Protein AF-A0A969JW86-F1 (afdb_monomer_lite)

Radius of gyration: 17.03 Å; chains: 1; bounding box: 47×48×45 Å

Sequence (218 aa):
MAKLAFFRNLFCVVAIGTASDSLAVCTFGTSSEPTLQDVFDSILPVGELSATGSCLAADSDQQWTALGEAVATVIIELAGFADANTFGIYDVLDSSNRVTIFAGSANVGDSATIELMQSGSTYSVLAQGNYVSTFASRTFGFFLSTPEGYVFTSDPAHNSADGADHMYAYQGTGATFTSGPLAATSFAESMYLLAFEDLLIPQGRPGLSGLCRIGQIS

pLDDT: mean 75.5, std 21.74, range [22.06, 97.19]

Foldseek 3Di:
DDDDDDDWWKWKKKKFFDFDADFAAAWDDDDPFQTVLSVCVQFFPRPLDDRGGQWGDLVGQQKGADPFKMKMFGFDTGGPQLLAKWKFKAAPVDRVRTDTQDGSNDDFGDMWIWGWDDDPQWTFIDINNHGDDIHNDSMIWMWMAGPVGFIAISQLVPRVVASWHFKTKGAFPQTATCDTNRHRHGRDRRMIIIMGTHDDDDPPDPPTPDDPDPDDDD

Structure (mmCIF, N/CA/C/O backbone):
data_AF-A0A969JW86-F1
#
_entry.id   AF-A0A969JW86-F1
#
loop_
_atom_site.group_PDB
_atom_site.id
_atom_site.type_symbol
_atom_site.label_atom_id
_atom_site.label_alt_id
_atom_site.label_comp_id
_atom_site.label_asym_id
_atom_site.label_entity_id
_atom_site.label_seq_id
_atom_site.pdbx_PDB_ins_code
_atom_site.Cartn_x
_atom_site.Cartn_y
_atom_site.Cartn_z
_atom_site.occupancy
_atom_site.B_iso_or_equiv
_atom_site.auth_seq_id
_atom_site.auth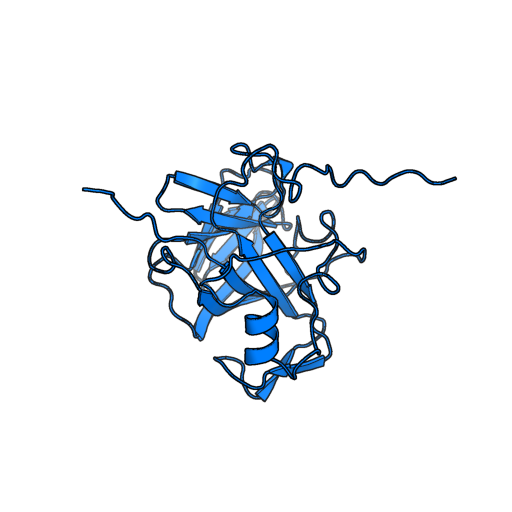_comp_id
_atom_site.auth_asym_id
_atom_site.auth_atom_id
_atom_site.pdbx_PDB_model_num
ATOM 1 N N . MET A 1 1 ? 24.765 30.887 -8.588 1.00 34.84 1 MET A N 1
ATOM 2 C CA . MET A 1 1 ? 24.305 29.978 -7.518 1.00 34.84 1 MET A CA 1
ATOM 3 C C . MET A 1 1 ? 22.926 29.472 -7.906 1.00 34.84 1 MET A C 1
ATOM 5 O O . MET A 1 1 ? 21.946 30.149 -7.638 1.00 34.84 1 MET A O 1
ATOM 9 N N . ALA A 1 2 ? 22.858 28.350 -8.620 1.00 26.78 2 ALA A N 1
ATOM 10 C CA . ALA A 1 2 ? 21.602 27.672 -8.919 1.00 26.78 2 ALA A CA 1
ATOM 11 C C . ALA A 1 2 ? 21.547 26.436 -8.015 1.00 26.78 2 ALA A C 1
ATOM 13 O O . ALA A 1 2 ? 22.416 25.573 -8.113 1.00 26.78 2 ALA A O 1
ATOM 14 N N . LYS A 1 3 ? 20.596 26.407 -7.076 1.00 28.27 3 LYS A N 1
ATOM 15 C CA . LYS A 1 3 ? 20.282 25.204 -6.298 1.00 28.27 3 LYS A CA 1
ATOM 16 C C . LYS A 1 3 ? 19.635 24.212 -7.264 1.00 28.27 3 LYS A C 1
ATOM 18 O O . LYS A 1 3 ? 18.529 24.454 -7.733 1.00 28.27 3 LYS A O 1
ATOM 23 N N . LEU A 1 4 ? 20.373 23.162 -7.604 1.00 24.23 4 LEU A N 1
ATOM 24 C CA . LEU A 1 4 ? 19.911 22.051 -8.424 1.00 24.23 4 LEU A CA 1
ATOM 25 C C . LEU A 1 4 ? 19.031 21.165 -7.528 1.00 24.23 4 LEU A C 1
ATOM 27 O O . LEU A 1 4 ? 19.527 20.597 -6.558 1.00 24.23 4 LEU A O 1
ATOM 31 N N . ALA A 1 5 ? 17.723 21.146 -7.782 1.00 27.11 5 ALA A N 1
ATOM 32 C CA . ALA A 1 5 ? 16.783 20.268 -7.092 1.00 27.11 5 ALA A CA 1
ATOM 33 C C . ALA A 1 5 ? 16.865 18.864 -7.716 1.00 27.11 5 ALA A C 1
ATOM 35 O O . ALA A 1 5 ? 16.639 18.724 -8.916 1.00 27.11 5 ALA A O 1
ATOM 36 N N . PHE A 1 6 ? 17.209 17.859 -6.911 1.00 25.45 6 PHE A N 1
ATOM 37 C CA . PHE A 1 6 ? 17.237 16.436 -7.268 1.00 25.45 6 PHE A CA 1
ATOM 38 C C . PHE A 1 6 ? 16.092 15.729 -6.534 1.00 25.45 6 PHE A C 1
ATOM 40 O O . PHE A 1 6 ? 16.156 15.679 -5.315 1.00 25.45 6 PHE A O 1
ATOM 47 N N . PHE A 1 7 ? 15.079 15.217 -7.242 1.00 30.86 7 PHE A N 1
ATOM 48 C CA . PHE A 1 7 ? 14.045 14.282 -6.744 1.00 30.86 7 PHE A CA 1
ATOM 49 C C . PHE A 1 7 ? 13.475 13.511 -7.965 1.00 30.86 7 PHE A C 1
ATOM 51 O O . PHE A 1 7 ? 13.502 14.074 -9.063 1.00 30.86 7 PHE A O 1
ATOM 58 N N . ARG A 1 8 ? 12.995 12.255 -7.871 1.00 44.53 8 ARG A N 1
ATOM 59 C CA . ARG A 1 8 ? 11.645 11.826 -7.409 1.00 44.53 8 ARG A CA 1
ATOM 60 C C . ARG A 1 8 ? 11.499 10.281 -7.501 1.00 44.53 8 ARG A C 1
ATOM 62 O O . ARG A 1 8 ? 12.119 9.707 -8.389 1.00 44.53 8 ARG A O 1
ATOM 69 N N . ASN A 1 9 ? 10.691 9.644 -6.643 1.00 48.03 9 ASN A N 1
ATOM 70 C CA . ASN A 1 9 ? 10.982 8.344 -6.012 1.00 48.03 9 ASN A CA 1
ATOM 71 C C . ASN A 1 9 ? 9.770 7.394 -5.827 1.00 48.03 9 ASN A C 1
ATOM 73 O O . ASN A 1 9 ? 8.628 7.825 -5.934 1.00 48.03 9 ASN A O 1
ATOM 77 N N . LEU A 1 10 ? 10.023 6.112 -5.520 1.00 39.25 10 LEU A N 1
ATOM 78 C CA . LEU A 1 10 ? 9.058 5.002 -5.488 1.00 39.25 10 LEU A CA 1
ATOM 79 C C . LEU A 1 10 ? 9.245 4.071 -4.266 1.00 39.25 10 LEU A C 1
ATOM 81 O O . LEU A 1 10 ? 10.338 3.547 -4.035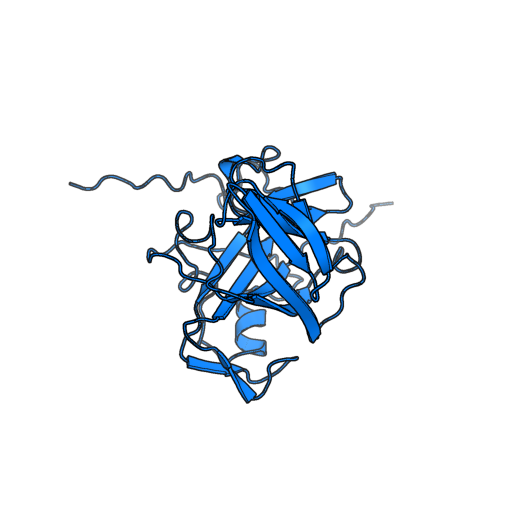 1.00 39.25 10 LEU A O 1
ATOM 85 N N . PHE A 1 11 ? 8.168 3.806 -3.517 1.00 43.12 11 PHE A N 1
ATOM 86 C CA . PHE A 1 11 ? 8.153 2.876 -2.370 1.00 43.12 11 PHE A CA 1
ATOM 87 C C . PHE A 1 11 ? 7.398 1.586 -2.719 1.00 43.12 11 PHE A C 1
ATOM 89 O O . PHE A 1 11 ? 6.261 1.692 -3.176 1.00 43.12 11 PHE A O 1
ATOM 96 N N . CYS A 1 12 ? 7.999 0.399 -2.514 1.00 48.41 12 CYS A N 1
ATOM 97 C CA . CYS A 1 12 ? 7.389 -0.892 -2.871 1.00 48.41 12 CYS A CA 1
ATOM 98 C C . CYS A 1 12 ? 7.226 -1.860 -1.678 1.00 48.41 12 CYS A C 1
ATOM 100 O O . CYS A 1 12 ? 8.220 -2.345 -1.126 1.00 48.41 12 CYS A O 1
ATOM 102 N N . VAL A 1 13 ? 5.982 -2.218 -1.331 1.00 55.47 13 VAL A N 1
ATOM 103 C CA . VAL A 1 13 ? 5.639 -3.144 -0.221 1.00 55.47 13 VAL A CA 1
ATOM 104 C C . VAL A 1 13 ? 4.889 -4.366 -0.733 1.00 55.47 13 VAL A C 1
ATOM 106 O O . VAL A 1 13 ? 4.007 -4.202 -1.564 1.00 55.47 13 VAL A O 1
ATOM 109 N N . VAL A 1 14 ? 5.167 -5.574 -0.220 1.00 52.47 14 VAL A N 1
ATOM 110 C CA . VAL A 1 14 ? 4.249 -6.716 -0.423 1.00 52.47 14 VAL A CA 1
ATOM 111 C C . VAL A 1 14 ? 3.183 -6.784 0.660 1.00 52.47 14 VAL A C 1
ATOM 113 O O . VAL A 1 14 ? 3.546 -6.806 1.827 1.00 52.47 14 VAL A O 1
ATOM 116 N N . ALA A 1 15 ? 1.901 -6.854 0.290 1.00 56.47 15 ALA A N 1
ATOM 117 C CA . ALA A 1 15 ? 0.767 -7.067 1.197 1.00 56.47 15 ALA A CA 1
ATOM 118 C C . ALA A 1 15 ? -0.088 -8.278 0.777 1.00 56.47 15 ALA A C 1
ATOM 120 O O . ALA A 1 15 ? 0.002 -8.735 -0.360 1.00 56.47 15 ALA A O 1
ATOM 121 N N . ILE A 1 16 ? -0.924 -8.798 1.686 1.00 49.50 16 ILE A N 1
ATOM 122 C CA . ILE A 1 16 ? -1.867 -9.900 1.419 1.00 49.50 16 ILE A CA 1
ATOM 123 C C . ILE A 1 16 ? -3.308 -9.382 1.497 1.00 49.50 16 ILE A C 1
ATOM 125 O O . ILE A 1 16 ? -3.690 -8.786 2.504 1.00 49.50 16 ILE A O 1
ATOM 129 N N . GLY A 1 17 ? -4.119 -9.634 0.467 1.00 52.72 17 GLY A N 1
ATOM 130 C CA . GLY A 1 17 ? -5.520 -9.201 0.407 1.00 52.72 17 GLY A CA 1
ATOM 131 C C . GLY A 1 17 ? -6.286 -9.773 -0.787 1.00 52.72 17 GLY A C 1
ATOM 132 O O . GLY A 1 17 ? -5.853 -10.743 -1.396 1.00 52.72 17 GLY A O 1
ATOM 133 N N . THR A 1 18 ? -7.447 -9.203 -1.098 1.00 48.06 18 THR A N 1
ATOM 134 C CA . THR A 1 18 ? -8.225 -9.527 -2.305 1.00 48.06 18 THR A CA 1
ATOM 135 C C . THR A 1 18 ? -8.730 -8.229 -2.922 1.00 48.06 18 THR A C 1
ATOM 137 O O . THR A 1 18 ? -9.411 -7.471 -2.230 1.00 48.06 18 THR A O 1
ATOM 140 N N . ALA A 1 19 ? -8.427 -8.011 -4.198 1.00 51.53 19 ALA A N 1
ATOM 141 C CA . ALA A 1 19 ? -8.904 -6.901 -5.025 1.00 51.53 19 ALA A CA 1
ATOM 142 C C . ALA A 1 19 ? -9.834 -7.424 -6.141 1.00 51.53 19 ALA A C 1
ATOM 144 O O . ALA A 1 19 ? -9.915 -8.634 -6.355 1.00 51.53 19 ALA A O 1
ATOM 145 N N . SER A 1 20 ? -10.556 -6.536 -6.829 1.00 39.66 20 SER A N 1
ATOM 146 C CA . SER A 1 20 ? -11.348 -6.857 -8.036 1.00 39.66 20 SER A CA 1
ATOM 147 C C . SER A 1 20 ? -10.610 -6.381 -9.304 1.00 39.66 20 SER A C 1
ATOM 149 O O . SER A 1 20 ? -9.755 -5.509 -9.223 1.00 39.66 20 SER A O 1
ATOM 151 N N . ASP A 1 21 ? -10.876 -6.954 -10.481 1.00 31.97 21 ASP A N 1
ATOM 152 C CA . ASP A 1 21 ? -10.025 -6.712 -11.662 1.00 31.97 21 ASP A CA 1
ATOM 153 C C . ASP A 1 21 ? -10.558 -5.626 -12.616 1.00 31.97 21 ASP A C 1
ATOM 155 O O . ASP A 1 21 ? -11.680 -5.705 -13.119 1.00 31.97 21 ASP A O 1
ATOM 159 N N . SER A 1 22 ? -9.700 -4.661 -12.953 1.00 36.84 22 SER A N 1
ATOM 160 C CA . SER A 1 22 ? -9.723 -3.824 -14.169 1.00 36.84 22 SER A CA 1
ATOM 161 C C . SER A 1 22 ? -8.332 -3.162 -14.327 1.00 36.84 22 SER A C 1
ATOM 163 O O . SER A 1 22 ? -7.571 -3.128 -13.371 1.00 36.84 22 SER A O 1
ATOM 165 N N . LEU A 1 23 ? -7.932 -2.697 -15.517 1.00 34.69 23 LEU A N 1
ATOM 166 C CA . LEU A 1 23 ? -6.551 -2.241 -15.785 1.00 34.69 23 LEU A CA 1
ATOM 167 C C . LEU A 1 23 ? -6.444 -0.706 -15.846 1.00 34.69 23 LEU A C 1
ATOM 169 O O . LEU A 1 23 ? -7.209 -0.067 -16.573 1.00 34.69 23 LEU A O 1
ATOM 173 N N . ALA A 1 24 ? -5.473 -0.118 -15.139 1.00 37.88 24 ALA A N 1
ATOM 174 C CA . ALA A 1 24 ? -5.076 1.294 -15.252 1.00 37.88 24 ALA A CA 1
ATOM 175 C C . ALA A 1 24 ? -3.782 1.450 -16.081 1.00 37.88 24 ALA A C 1
ATOM 177 O O . ALA A 1 24 ? -3.079 0.477 -16.311 1.00 37.88 24 ALA A O 1
ATOM 178 N N . VAL A 1 25 ? -3.466 2.664 -16.561 1.00 39.44 25 VAL A N 1
ATOM 179 C CA . VAL A 1 25 ? -2.188 2.970 -17.243 1.00 39.44 25 VAL A CA 1
ATOM 180 C C . VAL A 1 25 ? -1.302 3.767 -16.292 1.00 39.44 25 VAL A C 1
ATOM 182 O O . VAL A 1 25 ? -1.580 4.931 -16.011 1.00 39.44 25 VAL A O 1
ATOM 185 N N . CYS A 1 26 ? -0.225 3.140 -15.829 1.00 50.41 26 CYS A N 1
ATOM 186 C CA . CYS A 1 26 ? 0.573 3.612 -14.699 1.00 50.41 26 CYS A CA 1
ATOM 187 C C . CYS A 1 26 ? 1.968 4.083 -15.159 1.00 50.41 26 CYS A C 1
ATOM 189 O O . CYS A 1 26 ? 2.798 3.271 -15.557 1.00 50.41 26 CYS A O 1
ATOM 191 N N . THR A 1 27 ? 2.260 5.390 -15.147 1.00 47.97 27 THR A N 1
ATOM 192 C CA . THR A 1 27 ? 3.594 5.911 -15.525 1.00 47.97 27 THR A CA 1
ATOM 193 C C . THR A 1 27 ? 4.362 6.418 -14.310 1.00 47.97 27 THR A C 1
ATOM 195 O O . THR A 1 27 ? 3.919 7.373 -13.679 1.00 47.97 27 THR A O 1
ATOM 198 N N . PHE A 1 28 ? 5.543 5.848 -14.055 1.00 50.97 28 PHE A N 1
ATOM 199 C CA . PHE A 1 28 ? 6.463 6.262 -12.991 1.00 50.97 28 PHE A CA 1
ATOM 200 C C . PHE A 1 28 ? 7.805 6.739 -13.560 1.00 50.97 28 PHE A C 1
ATOM 202 O O . PHE A 1 28 ? 8.304 6.177 -14.537 1.00 50.97 28 PHE A O 1
ATOM 209 N N . GLY A 1 29 ? 8.418 7.724 -12.899 1.00 45.09 29 GLY A N 1
ATOM 210 C CA . GLY A 1 29 ? 9.826 8.084 -13.090 1.00 45.09 29 GLY A CA 1
ATOM 211 C C . GLY A 1 29 ? 10.126 9.232 -14.067 1.00 45.09 29 GLY A C 1
ATOM 212 O O . GLY A 1 29 ? 9.318 9.655 -14.896 1.00 45.09 29 GLY A O 1
ATOM 213 N N . THR A 1 30 ? 11.350 9.755 -13.948 1.00 47.38 30 THR A N 1
ATOM 214 C CA . THR A 1 30 ? 12.004 10.669 -14.903 1.00 47.38 30 THR A CA 1
ATOM 215 C C . THR A 1 30 ? 13.409 10.136 -15.226 1.00 47.38 30 THR A C 1
ATOM 217 O O . THR A 1 30 ? 13.862 9.189 -14.595 1.00 47.38 30 THR A O 1
ATOM 220 N N . SER A 1 31 ? 14.114 10.709 -16.207 1.00 52.81 31 SER A N 1
ATOM 221 C CA . SER A 1 31 ? 15.310 10.145 -16.874 1.00 52.81 31 SER A CA 1
ATOM 222 C C . SER A 1 31 ? 16.576 9.897 -16.025 1.00 52.81 31 SER A C 1
ATOM 224 O O . SER A 1 31 ? 17.647 9.703 -16.600 1.00 52.81 31 SER A O 1
ATOM 226 N N . SER A 1 32 ? 16.517 9.977 -14.696 1.00 56.41 32 SER A N 1
ATOM 227 C CA . SER A 1 32 ? 17.683 9.823 -13.810 1.00 56.41 32 SER A CA 1
ATOM 228 C C . SER A 1 32 ? 17.503 8.794 -12.692 1.00 56.41 32 SER A C 1
ATOM 230 O O . SER A 1 32 ? 18.480 8.522 -12.006 1.00 56.41 32 SER A O 1
ATOM 232 N N . GLU A 1 33 ? 16.320 8.190 -12.563 1.00 61.03 33 GLU A N 1
ATOM 233 C CA . GLU A 1 33 ? 16.026 7.113 -11.608 1.00 61.03 33 GLU A CA 1
ATOM 234 C C . GLU A 1 33 ? 15.597 5.845 -12.363 1.00 61.03 33 GLU A C 1
ATOM 236 O O . GLU A 1 33 ? 15.070 5.964 -13.478 1.00 61.03 33 GLU A O 1
ATOM 241 N N . PRO A 1 34 ? 15.792 4.642 -11.787 1.00 68.12 34 PRO A N 1
ATOM 242 C CA . PRO A 1 34 ? 15.168 3.433 -12.308 1.00 68.12 34 PRO A CA 1
ATOM 243 C C . PRO A 1 34 ? 13.653 3.630 -12.395 1.00 68.12 34 PRO A C 1
ATOM 245 O O . PRO A 1 34 ? 13.013 4.115 -11.461 1.00 68.12 34 PRO A O 1
ATOM 248 N N . THR A 1 35 ? 13.066 3.262 -13.525 1.00 77.94 35 THR A N 1
ATOM 249 C CA . THR A 1 35 ? 11.609 3.243 -13.666 1.00 77.94 35 THR A CA 1
ATOM 250 C C . THR A 1 35 ? 11.011 2.129 -12.802 1.00 77.94 35 THR A C 1
ATOM 252 O O . THR A 1 35 ? 11.699 1.172 -12.444 1.00 77.94 35 THR A O 1
ATOM 255 N N . LEU A 1 36 ? 9.702 2.185 -12.516 1.00 79.75 36 LEU A N 1
ATOM 256 C CA . LEU A 1 36 ? 9.017 1.048 -11.878 1.00 79.75 36 LEU A CA 1
ATOM 257 C C . LEU A 1 36 ? 9.180 -0.248 -12.696 1.00 79.75 36 LEU A C 1
ATOM 259 O O . LEU A 1 36 ? 9.239 -1.337 -12.134 1.00 79.75 36 LEU A O 1
ATOM 263 N N . GLN A 1 37 ? 9.290 -0.138 -14.023 1.00 86.00 37 GLN A N 1
ATOM 264 C CA . GLN A 1 37 ? 9.550 -1.302 -14.863 1.00 86.00 37 GLN A CA 1
ATOM 265 C C . GLN A 1 37 ? 10.952 -1.870 -14.617 1.00 86.00 37 GLN A C 1
ATOM 267 O O . GLN A 1 37 ? 11.083 -3.075 -14.432 1.00 86.00 37 GLN A O 1
ATOM 272 N N . ASP A 1 38 ? 11.977 -1.014 -14.538 1.00 82.12 38 ASP A N 1
ATOM 273 C CA . ASP A 1 38 ? 13.346 -1.445 -14.215 1.00 82.12 38 ASP A CA 1
ATOM 274 C C . ASP A 1 38 ? 13.401 -2.120 -12.838 1.00 82.12 38 ASP A C 1
ATOM 276 O O . ASP A 1 38 ? 14.125 -3.094 -12.639 1.00 82.12 38 ASP A O 1
ATOM 280 N N . VAL A 1 39 ? 12.597 -1.630 -11.891 1.00 83.44 39 VAL A N 1
ATOM 281 C CA . VAL A 1 39 ? 12.411 -2.254 -10.580 1.00 83.44 39 VAL A CA 1
ATOM 282 C C . VAL A 1 39 ? 11.850 -3.660 -10.713 1.00 83.44 39 VAL A C 1
ATOM 284 O O . VAL A 1 39 ? 12.468 -4.596 -10.208 1.00 83.44 39 VAL A O 1
ATOM 287 N N . PHE A 1 40 ? 10.718 -3.829 -11.394 1.00 88.25 40 PHE A N 1
ATOM 288 C CA . PHE A 1 40 ? 10.105 -5.142 -11.586 1.00 88.25 40 PHE A CA 1
ATOM 289 C C . PHE A 1 40 ? 11.048 -6.118 -12.277 1.00 88.25 40 PHE A C 1
ATOM 291 O O . PHE A 1 40 ? 11.246 -7.225 -11.779 1.00 88.25 40 PHE A O 1
ATOM 298 N N . ASP A 1 41 ? 11.712 -5.675 -13.339 1.00 90.12 41 ASP A N 1
ATOM 299 C CA . ASP A 1 41 ? 12.678 -6.481 -14.082 1.00 90.12 41 ASP A CA 1
ATOM 300 C C . ASP A 1 41 ? 13.933 -6.823 -13.252 1.00 90.12 41 ASP A C 1
ATOM 302 O O . ASP A 1 41 ? 14.661 -7.758 -13.588 1.00 90.12 41 ASP A O 1
ATOM 306 N N . SER A 1 42 ? 14.191 -6.100 -12.154 1.00 88.38 42 SER A N 1
ATOM 307 C CA . SER A 1 42 ? 15.285 -6.402 -11.223 1.00 88.38 42 SER A CA 1
ATOM 308 C C . SER A 1 42 ? 14.930 -7.451 -10.164 1.00 88.38 42 SER A C 1
ATOM 310 O O . SER A 1 42 ? 15.830 -8.157 -9.703 1.00 88.38 42 SER A O 1
ATOM 312 N N . ILE A 1 43 ? 13.653 -7.573 -9.772 1.00 88.12 43 ILE A N 1
ATOM 313 C CA . ILE A 1 43 ? 13.196 -8.473 -8.691 1.00 88.12 43 ILE A CA 1
ATOM 314 C C . ILE A 1 43 ? 12.418 -9.693 -9.185 1.00 88.12 43 ILE A C 1
ATOM 316 O O . ILE A 1 43 ? 12.291 -10.669 -8.446 1.00 88.12 43 ILE A O 1
ATOM 320 N N . LEU A 1 44 ? 11.918 -9.666 -10.417 1.00 93.81 44 LEU A N 1
ATOM 321 C CA . LEU A 1 44 ? 11.194 -10.750 -11.081 1.00 93.81 44 LEU A CA 1
ATOM 322 C C . LEU A 1 44 ? 11.891 -11.108 -12.406 1.00 93.81 44 LEU A C 1
ATOM 324 O O . LEU A 1 44 ? 12.814 -10.410 -12.833 1.00 93.81 44 LEU A O 1
ATOM 328 N N . PRO A 1 45 ? 11.518 -12.217 -13.070 1.00 96.19 45 PRO A N 1
ATOM 329 C CA . PRO A 1 45 ? 11.934 -12.449 -14.447 1.00 96.19 45 PRO A CA 1
ATOM 330 C C . PRO A 1 45 ? 11.537 -11.262 -15.339 1.00 96.19 45 PRO A C 1
ATOM 332 O O . PRO A 1 45 ? 10.441 -10.725 -15.215 1.00 96.19 45 PRO A O 1
ATOM 335 N N . VAL A 1 46 ? 12.427 -10.852 -16.245 1.00 94.56 46 VAL A N 1
ATOM 336 C CA . VAL A 1 46 ? 12.183 -9.698 -17.128 1.00 94.56 46 VAL A CA 1
ATOM 337 C C . VAL A 1 46 ? 10.887 -9.885 -17.917 1.00 94.56 46 VAL A C 1
ATOM 339 O O . VAL A 1 46 ? 10.702 -10.915 -18.571 1.00 94.56 46 VAL A O 1
ATOM 342 N N . GLY A 1 47 ? 10.022 -8.870 -17.891 1.00 91.31 47 GLY A N 1
ATOM 343 C CA . GLY A 1 47 ? 8.730 -8.884 -18.582 1.00 91.31 47 GLY A CA 1
ATOM 344 C C . GLY A 1 47 ? 7.631 -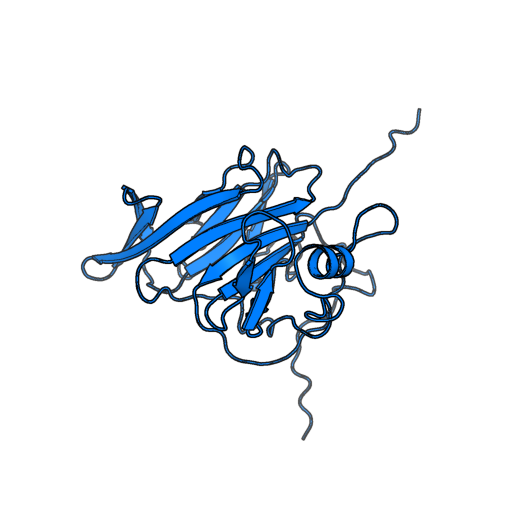9.687 -17.883 1.00 91.31 47 GLY A C 1
ATOM 345 O O . GLY A 1 47 ? 6.542 -9.804 -18.441 1.00 91.31 47 GLY A O 1
ATOM 346 N N . GLU A 1 48 ? 7.888 -10.214 -16.684 1.00 94.69 48 GLU A N 1
ATOM 347 C CA . GLU A 1 48 ? 6.878 -10.898 -15.869 1.00 94.69 48 GLU A CA 1
ATOM 348 C C . GLU A 1 48 ? 5.744 -9.957 -15.452 1.00 94.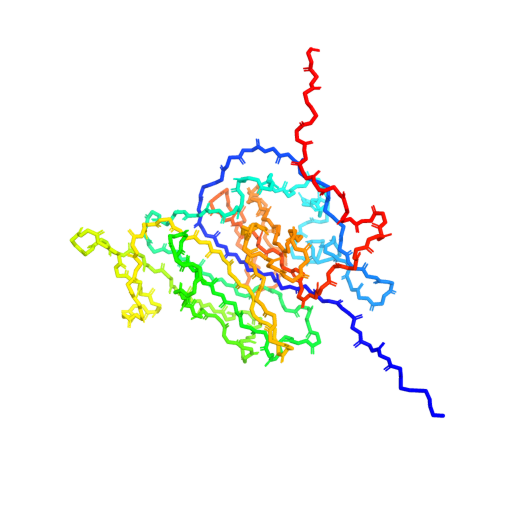69 48 GLU A C 1
ATOM 350 O O . GLU A 1 48 ? 4.574 -10.329 -15.479 1.00 94.69 48 GLU A O 1
ATOM 355 N N . LEU A 1 49 ? 6.092 -8.723 -15.081 1.00 90.75 49 LEU A N 1
ATOM 356 C CA . LEU A 1 49 ? 5.147 -7.726 -14.601 1.00 90.75 49 LEU A CA 1
ATOM 357 C C . LEU A 1 49 ? 5.315 -6.433 -15.394 1.00 90.75 49 LEU A C 1
ATOM 359 O O . LEU A 1 49 ? 6.431 -5.939 -15.562 1.00 90.75 49 LEU A O 1
ATOM 363 N N . SER A 1 50 ? 4.207 -5.878 -15.880 1.00 89.94 50 SER A N 1
ATOM 364 C CA . SER A 1 50 ? 4.200 -4.593 -16.572 1.00 89.94 50 SER A CA 1
ATOM 365 C C . SER A 1 50 ? 3.793 -3.487 -15.609 1.00 89.94 50 SER A C 1
ATOM 367 O O . SER A 1 50 ? 2.671 -3.497 -15.105 1.00 89.94 50 SER A O 1
ATOM 369 N N . ALA A 1 51 ? 4.655 -2.487 -15.420 1.00 82.81 51 ALA A N 1
ATOM 370 C CA . ALA A 1 51 ? 4.324 -1.302 -14.628 1.00 82.81 51 ALA A CA 1
ATOM 371 C C . ALA A 1 51 ? 3.025 -0.646 -15.112 1.00 82.81 51 ALA A C 1
ATOM 373 O O . ALA A 1 51 ? 2.156 -0.349 -14.314 1.00 82.81 51 ALA A O 1
ATOM 374 N N . THR A 1 52 ? 2.837 -0.490 -16.422 1.00 81.81 52 THR A N 1
ATOM 375 C CA . THR A 1 52 ? 1.631 0.135 -16.985 1.00 81.81 52 THR A CA 1
ATOM 376 C C . THR A 1 52 ? 0.484 -0.831 -17.250 1.00 81.81 52 THR A C 1
ATOM 378 O O . THR A 1 52 ? -0.625 -0.365 -17.472 1.00 81.81 52 THR A O 1
ATOM 381 N N . GLY A 1 53 ? 0.749 -2.133 -17.356 1.00 82.50 53 GLY A N 1
ATOM 382 C CA . GLY A 1 53 ? -0.214 -3.114 -17.865 1.00 82.50 53 GLY A CA 1
ATOM 383 C C . GLY A 1 53 ? -0.701 -4.129 -16.838 1.00 82.50 53 GLY A C 1
ATOM 384 O O . GLY A 1 53 ? -1.633 -4.867 -17.139 1.00 82.50 53 GLY A O 1
ATOM 385 N N . SER A 1 54 ? -0.073 -4.189 -15.664 1.00 88.19 54 SER A N 1
ATOM 386 C CA . SER A 1 54 ? -0.372 -5.172 -14.615 1.00 88.19 54 SER A CA 1
ATOM 387 C C . SER A 1 54 ? -0.848 -4.537 -13.306 1.00 88.19 54 SER A C 1
ATOM 389 O O . SER A 1 54 ? -1.038 -5.259 -12.329 1.00 88.19 54 SER A O 1
ATOM 391 N N . CYS A 1 55 ? -1.015 -3.211 -13.263 1.00 84.19 55 CYS A N 1
ATOM 392 C CA . CYS A 1 55 ? -1.604 -2.533 -12.113 1.00 84.19 55 CYS A CA 1
ATOM 393 C C . CYS A 1 55 ? -3.107 -2.838 -12.019 1.00 84.19 55 CYS A C 1
ATOM 395 O O . CYS A 1 55 ? -3.807 -2.917 -13.035 1.00 84.19 55 CYS A O 1
ATOM 397 N N . LEU A 1 56 ? -3.583 -3.006 -10.786 1.00 85.06 56 LEU A N 1
ATOM 398 C CA . LEU A 1 56 ? -4.996 -3.150 -10.466 1.00 85.06 56 LEU A CA 1
ATOM 399 C C . LEU A 1 56 ? -5.771 -1.878 -10.821 1.00 85.06 56 LEU A C 1
ATOM 401 O O . LEU A 1 56 ? -5.211 -0.805 -11.056 1.00 85.06 56 LEU A O 1
ATOM 405 N N . ALA A 1 57 ? -7.091 -2.014 -10.871 1.00 78.56 57 ALA A N 1
ATOM 406 C CA . ALA A 1 57 ? -7.966 -0.892 -11.133 1.00 78.56 57 ALA A CA 1
ATOM 407 C C . ALA A 1 57 ? -7.946 0.053 -9.945 1.00 78.56 57 ALA A C 1
ATOM 409 O O . ALA A 1 57 ? -7.982 -0.403 -8.804 1.00 78.56 57 ALA A O 1
ATOM 410 N N . ALA A 1 58 ? -8.038 1.347 -10.235 1.00 70.62 58 ALA A N 1
ATOM 411 C CA . ALA A 1 58 ? -8.041 2.384 -9.215 1.00 70.62 58 ALA A CA 1
ATOM 412 C C . ALA A 1 58 ? -9.191 2.270 -8.200 1.00 70.62 58 ALA A C 1
ATOM 414 O O . ALA A 1 58 ? -9.156 2.963 -7.201 1.00 70.62 58 ALA A O 1
ATOM 415 N N . ASP A 1 59 ? -10.260 1.503 -8.452 1.00 76.94 59 ASP A N 1
ATOM 416 C CA . ASP A 1 59 ? -11.345 1.243 -7.487 1.00 76.94 59 ASP A CA 1
ATOM 417 C C . ASP A 1 59 ? -11.134 -0.038 -6.666 1.00 76.94 59 ASP A C 1
ATOM 419 O O . ASP A 1 59 ? -11.866 -0.311 -5.714 1.00 76.94 59 ASP A O 1
ATOM 423 N N . SER A 1 60 ? -10.124 -0.818 -7.027 1.00 82.81 60 SER A N 1
ATOM 424 C CA . SER A 1 60 ? -9.884 -2.162 -6.524 1.00 82.81 60 SER A CA 1
ATOM 425 C C . SER A 1 60 ? -8.666 -2.255 -5.615 1.00 82.81 60 SER A C 1
ATOM 427 O O . SER A 1 60 ? -8.523 -3.239 -4.894 1.00 82.81 60 SER A O 1
ATOM 429 N N . ASP A 1 61 ? -7.828 -1.223 -5.594 1.00 84.50 61 ASP A N 1
ATOM 430 C CA . ASP A 1 61 ? -6.681 -1.082 -4.702 1.00 84.50 61 ASP A CA 1
ATOM 431 C C . ASP A 1 61 ? -6.860 0.014 -3.636 1.00 84.50 61 ASP A C 1
ATOM 433 O O . ASP A 1 61 ? -5.985 0.209 -2.794 1.00 84.50 61 ASP A O 1
ATOM 437 N N . GLN A 1 62 ? -8.024 0.663 -3.561 1.00 90.75 62 GLN A N 1
ATOM 438 C CA . GLN A 1 62 ? -8.292 1.687 -2.540 1.00 90.75 62 GLN A CA 1
ATOM 439 C C . GLN A 1 62 ? -8.436 1.107 -1.133 1.00 90.75 62 GLN A C 1
ATOM 441 O O . GLN A 1 62 ? -8.078 1.754 -0.146 1.00 90.75 62 GLN A O 1
ATOM 446 N N . GLN A 1 63 ? -9.010 -0.094 -1.036 1.00 91.50 63 GLN A N 1
ATOM 447 C CA . GLN A 1 63 ? -9.491 -0.679 0.209 1.00 91.50 63 GLN A CA 1
ATOM 448 C C . GLN A 1 63 ? -9.173 -2.169 0.277 1.00 91.50 63 GLN A C 1
ATOM 450 O O . GLN A 1 63 ? -9.369 -2.914 -0.678 1.00 91.50 63 GLN A O 1
ATOM 455 N N . TRP A 1 64 ? -8.734 -2.610 1.449 1.00 90.31 64 TRP A N 1
ATOM 456 C CA . TRP A 1 64 ? -8.176 -3.935 1.670 1.00 90.31 64 TRP A CA 1
ATOM 457 C C . TRP A 1 64 ? -8.797 -4.576 2.899 1.00 90.31 64 TRP A C 1
ATOM 459 O O . TRP A 1 64 ? -9.159 -3.907 3.865 1.00 90.31 64 TRP A O 1
ATOM 469 N N . THR A 1 65 ? -8.921 -5.900 2.870 1.00 86.94 65 THR A N 1
ATOM 470 C CA . THR A 1 65 ? -9.388 -6.686 4.014 1.00 86.94 65 THR A CA 1
ATOM 471 C C . THR A 1 65 ? -8.391 -7.797 4.294 1.00 86.94 65 THR A C 1
ATOM 473 O O . THR A 1 65 ? -8.128 -8.630 3.431 1.00 86.94 65 THR A O 1
ATOM 476 N N . ALA A 1 66 ? -7.883 -7.852 5.525 1.00 74.12 66 ALA A N 1
ATOM 477 C CA . ALA A 1 66 ? -7.052 -8.960 5.972 1.00 74.12 66 ALA A CA 1
ATOM 478 C C . ALA A 1 66 ? -7.936 -10.102 6.504 1.00 74.12 66 ALA A C 1
ATOM 480 O O . ALA A 1 66 ? -8.777 -9.926 7.399 1.00 74.12 66 ALA A O 1
ATOM 481 N N . LEU A 1 67 ? -7.744 -11.306 5.964 1.00 69.25 67 LEU A N 1
ATOM 482 C CA . LEU A 1 67 ? -8.377 -12.539 6.443 1.00 69.25 67 LEU A CA 1
ATOM 483 C C . LEU A 1 67 ? -7.538 -13.211 7.547 1.00 69.25 67 LEU A C 1
ATOM 485 O O . LEU A 1 67 ? -7.371 -14.425 7.549 1.00 69.25 67 LEU A O 1
ATOM 489 N N . GLY A 1 68 ? -7.021 -12.413 8.485 1.00 72.06 68 GLY A N 1
ATOM 490 C CA . GLY A 1 68 ? -6.119 -12.851 9.551 1.00 72.06 68 GLY A CA 1
ATOM 491 C C . GLY A 1 68 ? -4.904 -11.935 9.650 1.00 72.06 68 GLY A C 1
ATOM 492 O O . GLY A 1 68 ? -5.020 -10.729 9.433 1.00 72.06 68 GLY A O 1
ATOM 493 N N . GLU A 1 69 ? -3.753 -12.522 9.958 1.00 75.50 69 GLU A N 1
ATOM 494 C CA . GLU A 1 69 ? -2.464 -11.837 9.933 1.00 75.50 69 GLU A CA 1
ATOM 495 C C . GLU A 1 69 ? -2.031 -11.574 8.482 1.00 75.50 69 GLU A C 1
ATOM 497 O O . GLU A 1 69 ? -1.985 -12.486 7.654 1.00 75.50 69 GLU A O 1
ATOM 502 N N . ALA A 1 70 ? -1.721 -10.318 8.173 1.00 76.62 70 ALA A N 1
ATOM 503 C CA . ALA A 1 70 ? -1.076 -9.903 6.939 1.00 76.62 70 ALA A CA 1
ATOM 504 C C . ALA A 1 70 ? 0.395 -9.591 7.225 1.00 76.62 70 ALA A C 1
ATOM 506 O O . ALA A 1 70 ? 0.725 -8.939 8.216 1.00 76.62 70 ALA A O 1
ATOM 507 N N . VAL A 1 71 ? 1.283 -10.031 6.339 1.00 76.62 71 VAL A N 1
ATOM 508 C CA . VAL A 1 71 ? 2.707 -9.699 6.412 1.00 76.62 71 VAL A CA 1
ATOM 509 C C . VAL A 1 71 ? 2.992 -8.614 5.389 1.00 76.62 71 VAL A C 1
ATOM 511 O O . VAL A 1 71 ? 2.666 -8.776 4.215 1.00 76.62 71 VAL A O 1
ATOM 514 N N . ALA A 1 72 ? 3.596 -7.525 5.854 1.00 75.44 72 ALA A N 1
ATOM 515 C CA . ALA A 1 72 ? 4.160 -6.483 5.020 1.00 75.44 72 ALA A CA 1
ATOM 516 C C . ALA A 1 72 ? 5.684 -6.634 4.982 1.00 75.44 72 ALA A C 1
ATOM 518 O O . ALA A 1 72 ? 6.318 -6.823 6.022 1.00 75.44 72 ALA A O 1
ATOM 519 N N . THR A 1 73 ? 6.292 -6.543 3.802 1.00 72.00 73 THR A N 1
ATOM 520 C CA . THR A 1 73 ? 7.757 -6.525 3.647 1.00 72.00 73 THR A CA 1
ATOM 521 C C . THR A 1 73 ? 8.159 -5.363 2.759 1.00 72.00 73 THR A C 1
ATOM 523 O O . THR A 1 73 ? 7.592 -5.199 1.676 1.00 72.00 73 THR A O 1
ATOM 526 N N . VAL A 1 74 ? 9.142 -4.582 3.204 1.00 68.38 74 VAL A N 1
ATOM 527 C CA . VAL A 1 74 ? 9.803 -3.569 2.379 1.00 68.38 74 VAL A CA 1
ATOM 528 C C . VAL A 1 74 ? 10.717 -4.295 1.403 1.00 68.38 74 VAL A C 1
ATOM 530 O O . VAL A 1 74 ? 11.720 -4.895 1.795 1.00 68.38 74 VAL A O 1
ATOM 533 N N . ILE A 1 75 ? 10.355 -4.287 0.123 1.00 58.81 75 ILE A N 1
ATOM 534 C CA . ILE A 1 75 ? 11.122 -5.000 -0.906 1.00 58.81 75 ILE A CA 1
ATOM 535 C C . ILE A 1 75 ? 12.132 -4.065 -1.544 1.00 58.81 75 ILE A C 1
ATOM 537 O O . ILE A 1 75 ? 13.275 -4.465 -1.751 1.00 58.81 75 ILE A O 1
ATOM 541 N N . ILE A 1 76 ? 11.720 -2.828 -1.819 1.00 60.59 76 ILE A N 1
ATOM 542 C CA . ILE A 1 76 ? 12.553 -1.791 -2.416 1.00 60.59 76 ILE A CA 1
ATOM 543 C C . ILE A 1 76 ? 12.154 -0.437 -1.835 1.00 60.59 76 ILE A C 1
ATOM 545 O O . ILE A 1 76 ? 10.977 -0.073 -1.827 1.00 60.59 76 ILE A O 1
ATOM 549 N N . GLU A 1 77 ? 13.165 0.330 -1.442 1.00 55.78 77 GLU A N 1
ATOM 550 C CA . GLU A 1 77 ? 13.054 1.765 -1.223 1.00 55.78 77 GLU A CA 1
ATOM 551 C C . GLU A 1 77 ? 13.885 2.465 -2.292 1.00 55.78 77 GLU A C 1
ATOM 553 O O . GLU A 1 77 ? 15.114 2.462 -2.250 1.00 55.78 77 GLU A O 1
ATOM 558 N N . LEU A 1 78 ? 13.224 3.048 -3.286 1.00 54.06 78 LEU A N 1
ATOM 559 C CA . LEU A 1 78 ? 13.875 3.967 -4.209 1.00 54.06 78 LEU A CA 1
ATOM 560 C C . LEU A 1 78 ? 13.421 5.355 -3.831 1.00 54.06 78 LEU A C 1
ATOM 562 O O . LEU A 1 78 ? 12.592 5.918 -4.533 1.00 54.06 78 LEU A O 1
ATOM 566 N N . ALA A 1 79 ? 13.885 5.875 -2.688 1.00 49.94 79 ALA A N 1
ATOM 567 C CA . ALA A 1 79 ? 13.525 7.225 -2.300 1.00 49.94 79 ALA A CA 1
ATOM 568 C C . ALA A 1 79 ? 14.654 8.122 -1.777 1.00 49.94 79 ALA A C 1
ATOM 570 O O . ALA A 1 79 ? 15.375 7.798 -0.849 1.00 49.94 79 ALA A O 1
ATOM 571 N N . GLY A 1 80 ? 14.739 9.338 -2.317 1.00 48.56 80 GLY A N 1
ATOM 572 C CA . GLY A 1 80 ? 15.420 10.487 -1.717 1.00 48.56 80 GLY A CA 1
ATOM 573 C C . GLY A 1 80 ? 14.780 10.944 -0.398 1.00 48.56 80 GLY A C 1
ATOM 574 O O . GLY A 1 80 ? 15.415 11.681 0.352 1.00 48.56 80 GLY A O 1
ATOM 575 N N . PHE A 1 81 ? 13.561 10.474 -0.102 1.00 52.94 81 PHE A N 1
ATOM 576 C CA . PHE A 1 81 ? 12.944 10.489 1.227 1.00 52.94 81 PHE A CA 1
ATOM 577 C C . PHE A 1 81 ? 12.783 9.087 1.828 1.00 52.94 81 PHE A C 1
ATOM 579 O O . PHE A 1 81 ? 11.985 8.942 2.746 1.00 52.94 81 PHE A O 1
ATOM 586 N N . ALA A 1 82 ? 13.504 8.064 1.346 1.00 58.75 82 ALA A N 1
ATOM 587 C CA . ALA A 1 82 ? 13.416 6.702 1.893 1.00 58.75 82 ALA A CA 1
ATOM 588 C C . ALA A 1 82 ? 13.571 6.740 3.416 1.00 58.75 82 ALA A C 1
ATOM 590 O O . ALA A 1 82 ? 12.659 6.343 4.130 1.00 58.75 82 ALA A O 1
ATOM 591 N N . ASP A 1 83 ? 14.600 7.461 3.872 1.00 65.44 83 ASP A N 1
ATOM 592 C CA . ASP A 1 83 ? 14.933 7.664 5.284 1.00 65.44 83 ASP A CA 1
ATOM 593 C C . ASP A 1 83 ? 13.873 8.439 6.112 1.00 65.44 83 ASP A C 1
ATOM 595 O O . ASP A 1 83 ? 14.022 8.617 7.326 1.00 65.44 83 ASP A O 1
ATOM 599 N N . ALA A 1 84 ? 12.826 8.982 5.480 1.00 77.00 84 ALA A N 1
ATOM 600 C CA . ALA A 1 84 ? 11.884 9.922 6.096 1.00 77.00 84 ALA A CA 1
ATOM 601 C C . ALA A 1 84 ? 10.399 9.624 5.834 1.00 77.00 84 ALA A C 1
ATOM 603 O O . ALA A 1 84 ? 9.550 10.076 6.609 1.00 77.00 84 ALA A O 1
ATOM 604 N N . ASN A 1 85 ? 10.070 8.885 4.775 1.00 81.12 85 ASN A N 1
ATOM 605 C CA . ASN A 1 85 ? 8.699 8.517 4.454 1.00 81.12 85 ASN A CA 1
ATOM 606 C C . ASN A 1 85 ? 8.154 7.554 5.510 1.00 81.12 85 ASN A C 1
ATOM 608 O O . ASN A 1 85 ? 8.852 6.676 6.000 1.00 81.12 85 ASN A O 1
ATOM 612 N N . THR A 1 86 ? 6.883 7.697 5.868 1.00 89.25 86 THR A N 1
ATOM 613 C CA . THR A 1 86 ? 6.224 6.726 6.752 1.00 89.25 86 THR A CA 1
ATOM 614 C C . THR A 1 86 ? 5.101 6.042 6.005 1.00 89.25 86 THR A C 1
ATOM 616 O O . THR A 1 86 ? 4.237 6.706 5.437 1.00 89.25 86 THR A O 1
ATOM 619 N N . PHE A 1 87 ? 5.118 4.716 6.007 1.00 90.19 87 PHE A N 1
ATOM 620 C CA . PHE A 1 87 ? 4.109 3.882 5.375 1.00 90.19 87 PHE A CA 1
ATOM 621 C C . PHE A 1 87 ? 3.251 3.208 6.438 1.00 90.19 87 PHE A C 1
ATOM 623 O O . PHE A 1 87 ? 3.752 2.760 7.477 1.00 90.19 87 PHE A O 1
ATOM 630 N N . GLY A 1 88 ? 1.957 3.079 6.177 1.00 92.50 88 GLY A N 1
ATOM 631 C CA . GLY A 1 88 ? 1.088 2.322 7.059 1.00 92.50 88 GLY A CA 1
ATOM 632 C C . GLY A 1 88 ? -0.326 2.132 6.548 1.00 92.50 88 GLY A C 1
ATOM 633 O O . GLY A 1 88 ? -0.591 2.251 5.355 1.00 92.50 88 GLY A O 1
ATOM 634 N N . ILE A 1 89 ? -1.231 1.825 7.477 1.00 94.50 89 ILE A N 1
ATOM 635 C CA . ILE A 1 89 ? -2.654 1.604 7.202 1.00 94.50 89 ILE A CA 1
ATOM 636 C C . ILE A 1 89 ? -3.531 2.654 7.883 1.00 94.50 89 ILE A C 1
ATOM 638 O O . ILE A 1 89 ? -3.169 3.200 8.928 1.00 94.50 89 ILE A O 1
ATOM 642 N N . TYR A 1 90 ? -4.698 2.925 7.311 1.00 96.38 90 TYR A N 1
ATOM 643 C CA . TYR A 1 90 ? -5.684 3.849 7.866 1.00 96.38 90 TYR A CA 1
ATOM 644 C C . TYR A 1 90 ? -7.082 3.231 7.911 1.00 96.38 90 TYR A C 1
ATOM 646 O O . TYR A 1 90 ? -7.407 2.329 7.134 1.00 96.38 90 TYR A O 1
ATOM 654 N N . ASP A 1 91 ? -7.910 3.730 8.824 1.00 96.56 91 ASP A N 1
ATOM 655 C CA . ASP A 1 91 ? -9.318 3.353 8.925 1.00 96.56 91 ASP A CA 1
ATOM 656 C C . ASP A 1 91 ? -10.122 3.999 7.791 1.00 96.56 91 ASP A C 1
ATOM 658 O O . ASP A 1 91 ? -10.202 5.222 7.698 1.00 96.56 91 ASP A O 1
ATOM 662 N N . VAL A 1 92 ? -10.762 3.204 6.932 1.00 94.56 92 VAL A N 1
ATOM 663 C CA . VAL A 1 92 ? -11.537 3.749 5.798 1.00 94.56 92 VAL A CA 1
ATOM 664 C C . VAL A 1 92 ? -12.728 4.609 6.227 1.00 94.56 92 VAL A C 1
ATOM 666 O O . VAL A 1 92 ? -13.234 5.385 5.421 1.00 94.56 92 VAL A O 1
ATOM 669 N N . LEU A 1 93 ? -13.187 4.490 7.478 1.00 95.25 93 LEU A N 1
ATOM 670 C CA . LEU A 1 93 ? -14.257 5.328 8.030 1.00 95.25 93 LEU A CA 1
ATOM 671 C C . LEU A 1 93 ? -13.729 6.594 8.727 1.00 95.25 93 LEU A C 1
ATOM 673 O O . LEU A 1 93 ? -14.520 7.486 9.034 1.00 95.25 93 LEU A O 1
ATOM 677 N N . ASP A 1 94 ? -12.418 6.683 8.960 1.00 95.50 94 ASP A N 1
ATOM 678 C CA . ASP A 1 94 ? -11.721 7.846 9.513 1.00 95.50 94 ASP A CA 1
ATOM 679 C C . ASP A 1 94 ? -10.250 7.846 9.060 1.00 95.50 94 ASP A C 1
ATOM 681 O O . ASP A 1 94 ? -9.365 7.333 9.746 1.00 95.50 94 ASP A O 1
ATOM 685 N N . SER A 1 95 ? -9.962 8.471 7.914 1.00 94.38 95 SER A N 1
ATOM 686 C CA . SER A 1 95 ? -8.605 8.511 7.342 1.00 94.38 95 SER A CA 1
ATOM 687 C C . SER A 1 95 ? -7.580 9.292 8.178 1.00 94.38 95 SER A C 1
ATOM 689 O O . SER A 1 95 ? -6.381 9.267 7.879 1.00 94.38 95 SER A O 1
ATOM 691 N N . SER A 1 96 ? -8.015 9.963 9.253 1.00 95.00 96 SER A N 1
ATOM 692 C CA . SER A 1 96 ? -7.116 10.559 10.244 1.00 95.00 96 SER A CA 1
ATOM 693 C C . SER A 1 96 ? -6.586 9.534 11.256 1.00 95.00 96 SER A C 1
ATOM 695 O O . SER A 1 96 ? -5.483 9.718 11.783 1.00 95.00 96 SER A O 1
ATOM 697 N N . ASN A 1 97 ? -7.313 8.431 11.473 1.00 97.19 97 ASN A N 1
ATOM 698 C CA . ASN A 1 97 ? -6.904 7.307 12.307 1.00 97.19 97 ASN A CA 1
ATOM 699 C C . ASN A 1 97 ? -5.961 6.387 11.523 1.00 97.19 97 ASN A C 1
ATOM 701 O O . ASN A 1 97 ? -6.375 5.582 10.687 1.00 97.19 97 ASN A O 1
ATOM 705 N N . ARG A 1 98 ? -4.664 6.543 11.789 1.00 95.56 98 ARG A N 1
ATOM 706 C CA . ARG A 1 98 ? -3.570 5.928 11.034 1.00 95.56 98 ARG A CA 1
ATOM 707 C C . ARG A 1 98 ? -2.649 5.142 11.949 1.00 95.56 98 ARG A C 1
ATOM 709 O O . ARG A 1 98 ? -2.340 5.576 13.056 1.00 95.56 98 ARG A O 1
ATOM 716 N N . VAL A 1 99 ? -2.164 4.015 11.447 1.00 94.81 99 VAL A N 1
ATOM 717 C CA . VAL A 1 99 ? -1.159 3.174 12.094 1.00 94.81 99 VAL A CA 1
ATOM 718 C C . VAL A 1 99 ? 0.043 3.070 11.170 1.00 94.81 99 VAL A C 1
ATOM 720 O O . VAL A 1 99 ? -0.046 2.487 10.092 1.00 94.81 99 VAL A O 1
ATOM 723 N N . THR A 1 100 ? 1.174 3.625 11.601 1.00 92.44 100 THR A N 1
ATOM 724 C CA . THR A 1 100 ? 2.454 3.480 10.902 1.00 92.44 100 THR A CA 1
ATOM 725 C C . THR A 1 100 ? 2.975 2.053 11.053 1.00 92.44 100 THR A C 1
ATOM 727 O O . THR A 1 100 ? 3.060 1.537 12.165 1.00 92.44 100 THR A O 1
ATOM 730 N N . ILE A 1 101 ? 3.345 1.439 9.932 1.00 88.50 101 ILE A N 1
ATOM 731 C CA . ILE A 1 101 ? 3.908 0.086 9.854 1.00 88.50 101 ILE A CA 1
ATOM 732 C C . ILE A 1 101 ? 5.416 0.150 9.626 1.00 88.50 101 ILE A C 1
ATOM 734 O O . ILE A 1 101 ? 6.174 -0.520 10.323 1.00 88.50 101 ILE A O 1
ATOM 738 N N . PHE A 1 102 ? 5.842 1.015 8.707 1.00 87.19 102 PHE A N 1
ATOM 739 C CA . PHE A 1 102 ? 7.244 1.321 8.461 1.00 87.19 102 PHE A CA 1
ATOM 740 C C . PHE A 1 102 ? 7.465 2.815 8.677 1.00 87.19 102 PHE A C 1
ATOM 742 O O . PHE A 1 102 ? 6.789 3.656 8.082 1.00 87.19 102 PHE A O 1
ATOM 749 N N . ALA A 1 103 ? 8.378 3.147 9.585 1.00 85.88 103 ALA A N 1
ATOM 750 C CA . ALA A 1 103 ? 8.876 4.509 9.723 1.00 85.88 103 ALA A CA 1
ATOM 751 C C . ALA A 1 103 ? 9.963 4.766 8.670 1.00 85.88 103 ALA A C 1
ATOM 753 O O . ALA A 1 103 ? 10.494 3.811 8.119 1.00 85.88 103 ALA A O 1
ATOM 754 N N . GLY A 1 104 ? 10.361 6.025 8.468 1.00 77.06 104 GLY A N 1
ATOM 755 C CA . GLY A 1 104 ? 11.415 6.362 7.501 1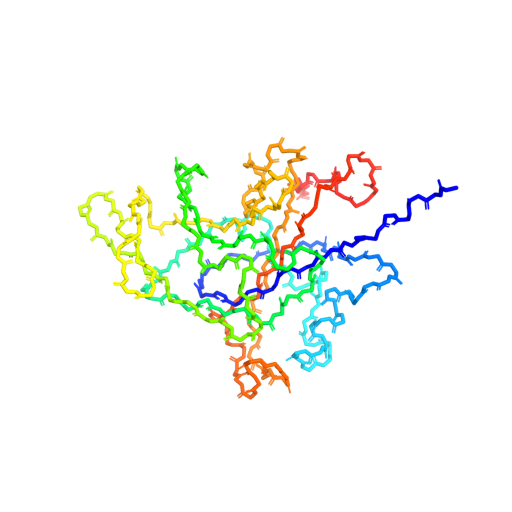.00 77.06 104 GLY A CA 1
ATOM 756 C C . GLY A 1 104 ? 12.752 5.674 7.765 1.00 77.06 104 GLY A C 1
ATOM 757 O O . GLY A 1 104 ? 13.548 5.514 6.868 1.00 77.06 104 GLY A O 1
ATOM 758 N N . SER A 1 105 ? 13.002 5.188 8.980 1.00 77.00 105 SER A N 1
ATOM 759 C CA . SER A 1 105 ? 14.200 4.395 9.270 1.00 77.00 105 SER A CA 1
ATOM 760 C C . SER A 1 105 ? 14.130 2.933 8.806 1.00 77.00 105 SER A C 1
ATOM 762 O O . SER A 1 105 ? 15.025 2.164 9.168 1.00 77.00 105 SER A O 1
ATOM 764 N N . ALA A 1 106 ? 13.042 2.512 8.155 1.00 78.06 106 ALA A N 1
ATOM 765 C CA . ALA A 1 106 ? 12.922 1.165 7.616 1.00 78.06 106 ALA A CA 1
ATOM 766 C C . ALA A 1 106 ? 13.959 0.945 6.508 1.00 78.06 106 ALA A C 1
ATOM 768 O O . ALA A 1 106 ? 14.453 1.887 5.905 1.00 78.06 106 ALA A O 1
ATOM 769 N N . ASN A 1 107 ? 14.357 -0.305 6.312 1.00 76.69 107 ASN A N 1
ATOM 770 C CA . ASN A 1 107 ? 15.337 -0.698 5.310 1.00 76.69 107 ASN A CA 1
ATOM 771 C C . ASN A 1 107 ? 14.765 -1.809 4.434 1.00 76.69 107 ASN A C 1
ATOM 773 O O . ASN A 1 107 ? 13.868 -2.554 4.831 1.00 76.69 107 ASN A O 1
ATOM 777 N N . VAL A 1 108 ? 15.360 -1.989 3.254 1.00 77.75 108 VAL A N 1
ATOM 778 C CA . VAL A 1 108 ? 15.088 -3.149 2.399 1.00 77.75 108 VAL A CA 1
ATOM 779 C C . VAL A 1 108 ? 15.250 -4.448 3.198 1.00 77.75 108 VAL A C 1
ATOM 781 O O . VAL A 1 108 ? 16.319 -4.735 3.738 1.00 77.75 108 VAL A O 1
ATOM 784 N N . GLY A 1 109 ? 14.186 -5.250 3.232 1.00 73.31 109 GLY A N 1
ATOM 785 C CA . GLY A 1 109 ? 14.101 -6.500 3.986 1.00 73.31 109 GLY A CA 1
ATOM 786 C C . GLY A 1 109 ? 13.432 -6.381 5.351 1.00 73.31 109 GLY A C 1
ATOM 787 O O . GLY A 1 109 ? 13.116 -7.417 5.939 1.00 73.31 109 GLY A O 1
ATOM 788 N N . ASP A 1 110 ? 13.150 -5.169 5.833 1.00 78.94 110 ASP A N 1
ATOM 789 C CA . ASP A 1 110 ? 12.332 -4.995 7.026 1.00 78.94 110 ASP A CA 1
ATOM 790 C C . ASP A 1 110 ? 10.918 -5.524 6.775 1.00 78.94 110 ASP A C 1
ATOM 792 O O . ASP A 1 110 ? 10.305 -5.327 5.721 1.00 78.94 110 ASP A O 1
ATOM 796 N N . SER A 1 111 ? 10.392 -6.222 7.775 1.00 82.25 111 SER A N 1
ATOM 797 C CA . SER A 1 111 ? 9.072 -6.836 7.720 1.00 82.25 111 SER A CA 1
ATOM 798 C C . SER A 1 111 ? 8.273 -6.502 8.965 1.00 82.25 111 SER A C 1
ATOM 800 O O . SER A 1 111 ? 8.822 -6.435 10.066 1.00 82.25 111 SER A O 1
ATOM 802 N N . ALA A 1 112 ? 6.967 -6.359 8.801 1.00 83.31 112 ALA A N 1
ATOM 803 C CA . ALA A 1 112 ? 6.034 -6.144 9.890 1.00 83.31 112 ALA A CA 1
ATOM 804 C C . ALA A 1 112 ? 4.793 -7.009 9.684 1.00 83.31 112 ALA A C 1
ATOM 806 O O . ALA A 1 112 ? 4.357 -7.240 8.558 1.00 83.31 112 ALA A O 1
ATOM 807 N N . THR A 1 113 ? 4.214 -7.472 10.785 1.00 85.31 113 THR A N 1
ATOM 808 C CA . THR A 1 113 ? 2.936 -8.180 10.767 1.00 85.31 113 THR A CA 1
ATOM 809 C C . THR A 1 113 ? 1.834 -7.222 11.186 1.00 85.31 113 THR A C 1
ATOM 811 O O . THR A 1 113 ? 2.025 -6.394 12.084 1.00 85.31 113 THR A O 1
ATOM 814 N N . ILE A 1 114 ? 0.701 -7.309 10.501 1.00 87.12 114 ILE A N 1
ATOM 815 C CA . ILE A 1 114 ? -0.483 -6.483 10.703 1.00 87.12 114 ILE A CA 1
ATOM 816 C C . ILE A 1 114 ? -1.655 -7.423 10.929 1.00 87.12 114 ILE A C 1
ATOM 818 O O . ILE A 1 114 ? -1.915 -8.305 10.114 1.00 87.12 114 ILE A O 1
ATOM 822 N N . GLU A 1 115 ? -2.398 -7.216 12.005 1.00 89.88 115 GLU A N 1
ATOM 823 C CA . GLU A 1 115 ? -3.600 -7.993 12.290 1.00 89.88 115 GLU A CA 1
ATOM 824 C C . GLU A 1 115 ? -4.747 -7.065 12.690 1.00 89.88 115 GLU A C 1
ATOM 826 O O . GLU A 1 115 ? -4.564 -6.123 13.462 1.00 89.88 115 GLU A O 1
ATOM 831 N N . LEU A 1 116 ? -5.942 -7.333 12.159 1.00 90.50 116 LEU A N 1
ATOM 832 C CA . LEU A 1 116 ? -7.178 -6.675 12.574 1.00 90.50 116 LEU A CA 1
ATOM 833 C C . LEU A 1 116 ? -8.084 -7.706 13.246 1.00 90.50 116 LEU A C 1
ATOM 835 O O . LEU A 1 116 ? -8.712 -8.537 12.585 1.00 90.50 116 LEU A O 1
ATOM 839 N N . MET A 1 117 ? -8.171 -7.630 14.571 1.00 91.38 117 MET A N 1
ATOM 840 C CA . MET A 1 117 ? -8.978 -8.534 15.387 1.00 91.38 117 MET A CA 1
ATOM 841 C C . MET A 1 117 ? -10.293 -7.872 15.775 1.00 91.38 117 MET A C 1
ATOM 843 O O . MET A 1 117 ? -10.299 -6.779 16.335 1.00 91.38 117 MET A O 1
ATOM 847 N N . GLN A 1 118 ? -11.421 -8.540 15.536 1.00 93.06 118 GLN A N 1
ATOM 848 C CA . GLN A 1 118 ? -12.717 -8.010 15.955 1.00 93.06 118 GLN A CA 1
ATOM 849 C C . GLN A 1 118 ? -12.788 -7.875 17.487 1.00 93.06 118 GLN A C 1
ATOM 851 O O . GLN A 1 118 ? -12.560 -8.838 18.219 1.00 93.06 118 GLN A O 1
ATOM 856 N N . SER A 1 119 ? -13.163 -6.688 17.962 1.00 91.81 119 SER A N 1
ATOM 857 C CA . SER A 1 119 ? -13.352 -6.349 19.373 1.00 91.81 119 SER A CA 1
ATOM 858 C C . SER A 1 119 ? -14.695 -5.633 19.544 1.00 91.81 119 SER A C 1
ATOM 860 O O . SER A 1 119 ? -14.822 -4.420 19.399 1.00 91.81 119 SER A O 1
ATOM 862 N N . GLY A 1 120 ? -15.757 -6.408 19.782 1.00 92.56 120 GLY A N 1
ATOM 863 C CA . GLY A 1 120 ? -17.124 -5.881 19.794 1.00 92.56 120 GLY A CA 1
ATOM 864 C C . GLY A 1 120 ? -17.564 -5.391 18.408 1.00 92.56 120 GLY A C 1
ATOM 865 O O . GLY A 1 120 ? -17.631 -6.181 17.464 1.00 92.56 120 GLY A O 1
ATOM 866 N N . SER A 1 121 ? -17.899 -4.101 18.302 1.00 93.81 121 SER A N 1
ATOM 867 C CA . SER A 1 121 ? -18.287 -3.441 17.044 1.00 93.81 121 SER A CA 1
ATOM 868 C C . SER A 1 121 ? -17.122 -2.765 16.315 1.00 93.81 121 SER A C 1
ATOM 870 O O . SER A 1 121 ? -17.354 -2.090 15.317 1.00 93.81 121 SER A O 1
ATOM 872 N N . THR A 1 122 ? -15.901 -2.889 16.829 1.00 95.81 122 THR A N 1
ATOM 873 C CA . THR A 1 122 ? -14.683 -2.308 16.255 1.00 95.81 122 THR A CA 1
ATOM 874 C C . THR A 1 122 ? -13.632 -3.396 16.036 1.00 95.81 122 THR A C 1
ATOM 876 O O . THR A 1 122 ? -13.887 -4.583 16.260 1.00 95.81 122 THR A O 1
ATOM 879 N N . TYR A 1 123 ? -12.449 -3.000 15.577 1.00 94.94 123 TYR A N 1
ATOM 880 C CA . TYR A 1 123 ? -11.332 -3.883 15.279 1.00 94.94 123 TYR A CA 1
ATOM 881 C C . TYR A 1 123 ? -10.073 -3.361 15.960 1.00 94.94 123 TYR A C 1
ATOM 883 O O . TYR A 1 123 ? -9.644 -2.236 15.718 1.00 94.94 123 TYR A O 1
ATOM 891 N N . SER A 1 124 ? -9.477 -4.169 16.828 1.00 95.56 124 SER A N 1
ATOM 892 C CA . SER A 1 124 ? -8.151 -3.903 17.373 1.00 95.56 124 SER A CA 1
ATOM 893 C C . SER A 1 124 ? -7.120 -4.113 16.274 1.00 95.56 124 SER A C 1
ATOM 895 O O . SER A 1 124 ? -7.067 -5.186 15.675 1.00 95.56 124 SER A O 1
ATOM 897 N N . VAL A 1 125 ? -6.305 -3.093 16.028 1.00 94.31 125 VAL A N 1
ATOM 898 C CA . VAL A 1 125 ? -5.172 -3.166 15.109 1.00 94.31 125 VAL A CA 1
ATOM 899 C C . VAL A 1 125 ? -3.946 -3.556 15.913 1.00 94.31 125 VAL A C 1
ATOM 901 O O . VAL A 1 125 ? -3.602 -2.877 16.889 1.00 94.31 125 VAL A O 1
ATOM 904 N N . LEU A 1 126 ? -3.302 -4.648 15.515 1.00 92.56 126 LEU A N 1
ATOM 905 C CA . LEU A 1 126 ? -2.050 -5.108 16.085 1.00 92.56 126 LEU A CA 1
ATOM 906 C C . LEU A 1 126 ? -0.939 -4.952 15.047 1.00 92.56 126 LEU A C 1
ATOM 908 O O . LEU A 1 126 ? -1.093 -5.369 13.901 1.00 92.56 126 LEU A O 1
ATOM 912 N N . ALA A 1 127 ? 0.186 -4.381 15.469 1.00 88.50 127 ALA A N 1
ATOM 913 C CA . ALA A 1 127 ? 1.421 -4.344 14.696 1.00 88.50 127 ALA A CA 1
ATOM 914 C C . ALA A 1 127 ? 2.491 -5.132 15.454 1.00 88.50 127 ALA A C 1
ATOM 916 O O . ALA A 1 127 ? 2.742 -4.869 16.635 1.00 88.50 127 ALA A O 1
ATOM 917 N N . GLN A 1 128 ? 3.089 -6.133 14.804 1.00 86.56 128 GLN A N 1
ATOM 918 C CA . GLN A 1 128 ? 4.026 -7.067 15.449 1.00 86.56 128 GLN A CA 1
ATOM 919 C C . GLN A 1 128 ? 3.440 -7.702 16.729 1.00 86.56 128 GLN A C 1
ATOM 921 O O . GLN A 1 128 ? 4.120 -7.836 17.746 1.00 86.56 128 GLN A O 1
ATOM 926 N N . GLY A 1 129 ? 2.140 -8.020 16.710 1.00 87.69 129 GLY A N 1
ATOM 927 C CA . GLY A 1 129 ? 1.412 -8.598 17.846 1.00 87.69 129 GLY A CA 1
ATOM 928 C C . GLY A 1 129 ? 1.086 -7.631 18.995 1.00 87.69 129 GLY A C 1
ATOM 929 O O . GLY A 1 129 ? 0.494 -8.052 19.988 1.00 87.69 129 GLY A O 1
ATOM 930 N N . ASN A 1 130 ? 1.429 -6.344 18.889 1.00 92.19 130 ASN A N 1
ATOM 931 C CA . ASN A 1 130 ? 1.110 -5.338 19.905 1.00 92.19 130 ASN A CA 1
ATOM 932 C C . ASN A 1 130 ? -0.095 -4.502 19.478 1.00 92.19 130 ASN A C 1
ATOM 934 O O . ASN A 1 130 ? -0.124 -4.005 18.356 1.00 92.19 130 ASN A O 1
ATOM 938 N N . TYR A 1 131 ? -1.054 -4.290 20.382 1.00 94.94 131 TYR A N 1
ATOM 939 C CA . TYR A 1 131 ? -2.154 -3.350 20.155 1.00 94.94 131 TYR A CA 1
ATOM 940 C C . TYR A 1 131 ? -1.613 -1.934 19.911 1.00 94.94 131 TYR A C 1
ATOM 942 O O . TYR A 1 131 ? -0.870 -1.405 20.741 1.00 94.94 131 TYR A O 1
ATOM 950 N N . VAL A 1 132 ? -2.021 -1.316 18.802 1.00 95.62 132 VAL A N 1
ATOM 951 C CA . VAL A 1 132 ? -1.575 0.030 18.401 1.00 95.62 132 VAL A CA 1
ATOM 952 C C . VAL A 1 132 ? -2.722 1.008 18.169 1.00 95.62 132 VAL A C 1
ATOM 954 O O . VAL A 1 132 ? -2.569 2.191 18.460 1.00 95.62 132 VAL A O 1
ATOM 957 N N . SER A 1 133 ? -3.878 0.545 17.687 1.00 96.69 133 SER A N 1
ATOM 958 C CA . SER A 1 133 ? -5.064 1.388 17.496 1.00 96.69 133 SER A CA 1
ATOM 959 C C . SER A 1 133 ? -6.348 0.554 17.469 1.00 96.69 133 SER A C 1
ATOM 961 O O . SER A 1 133 ? -6.323 -0.676 17.538 1.00 96.69 133 SER A O 1
ATOM 963 N N . THR A 1 134 ? -7.485 1.233 17.364 1.00 96.81 134 THR A N 1
ATOM 964 C CA . THR A 1 134 ? -8.795 0.641 17.094 1.00 96.81 134 THR A CA 1
ATOM 965 C C . THR A 1 134 ? -9.367 1.262 15.827 1.00 96.81 134 THR A C 1
ATOM 967 O O . THR A 1 134 ? -9.475 2.483 15.753 1.00 96.81 134 THR A O 1
ATOM 970 N N . PHE A 1 135 ? -9.761 0.435 14.861 1.00 96.75 135 PHE A N 1
ATOM 971 C CA . PHE A 1 135 ? -10.487 0.843 13.657 1.00 96.75 135 PHE A CA 1
ATOM 972 C C . PHE A 1 135 ? -11.979 0.524 13.796 1.00 96.75 135 PHE A C 1
ATOM 974 O O . PHE A 1 135 ? -12.371 -0.465 14.420 1.00 96.75 135 PHE A O 1
ATOM 981 N N . ALA A 1 136 ? -12.833 1.354 13.213 1.00 96.25 136 ALA A N 1
ATOM 982 C CA . ALA A 1 136 ? -14.272 1.140 13.122 1.00 96.25 136 ALA A CA 1
ATOM 983 C C . ALA A 1 136 ? -14.640 0.101 12.049 1.00 96.25 136 ALA A C 1
ATOM 985 O O . ALA A 1 136 ? -15.722 -0.483 12.106 1.00 96.25 136 ALA A O 1
ATOM 986 N N . SER A 1 137 ? -13.739 -0.162 11.099 1.00 90.94 137 SER A N 1
ATOM 987 C CA . SER A 1 137 ? -13.917 -1.136 10.024 1.00 90.94 137 SER A CA 1
ATOM 988 C C . SER A 1 137 ? -12.827 -2.209 10.022 1.00 90.94 137 SER A C 1
ATOM 990 O O . SER A 1 137 ? -11.698 -1.980 10.451 1.00 90.94 137 SER A O 1
ATOM 992 N N . ARG A 1 138 ? -13.173 -3.396 9.509 1.00 89.38 138 ARG A N 1
ATOM 993 C CA . ARG A 1 138 ? -12.193 -4.439 9.159 1.00 89.38 138 ARG A CA 1
ATOM 994 C C . ARG A 1 138 ? -11.447 -4.093 7.874 1.00 89.38 138 ARG A C 1
ATOM 996 O O . ARG A 1 138 ? -10.373 -4.624 7.608 1.00 89.38 138 ARG A O 1
ATOM 1003 N N . THR A 1 139 ? -12.072 -3.263 7.054 1.00 91.56 139 THR A N 1
ATOM 1004 C CA . THR A 1 139 ? -11.507 -2.767 5.815 1.00 91.56 139 THR A CA 1
ATOM 1005 C C . THR A 1 139 ? -10.626 -1.568 6.136 1.00 91.56 139 THR A C 1
ATOM 1007 O O . THR A 1 139 ? -11.027 -0.689 6.897 1.00 91.56 139 THR A O 1
ATOM 1010 N N . PHE A 1 140 ? -9.427 -1.543 5.575 1.00 94.00 140 PHE A N 1
ATOM 1011 C CA . PHE A 1 140 ? -8.439 -0.485 5.763 1.00 94.00 140 PHE A CA 1
ATOM 1012 C C . PHE A 1 140 ? -7.905 -0.033 4.401 1.00 94.00 140 PHE A C 1
ATOM 1014 O O . PHE A 1 140 ? -8.027 -0.758 3.415 1.00 94.00 140 PHE A O 1
ATOM 1021 N N . GLY A 1 141 ? -7.316 1.154 4.338 1.00 93.94 141 GLY A N 1
ATOM 1022 C CA . GLY A 1 141 ? -6.510 1.575 3.191 1.00 93.94 141 GLY A CA 1
ATOM 1023 C C . GLY A 1 141 ? -5.044 1.738 3.582 1.00 93.94 141 GLY A C 1
ATOM 1024 O O . GLY A 1 141 ? -4.697 1.626 4.761 1.00 93.94 141 GLY A O 1
ATOM 1025 N N . PHE A 1 142 ? -4.183 2.011 2.606 1.00 94.31 142 PHE A N 1
ATOM 1026 C CA . PHE A 1 142 ? -2.763 2.288 2.826 1.00 94.31 142 PHE A CA 1
ATOM 1027 C C . PHE A 1 142 ? -2.474 3.778 2.741 1.00 94.31 142 PHE A C 1
ATOM 1029 O O . PHE A 1 142 ? -3.135 4.508 2.008 1.00 94.31 142 PHE A O 1
ATOM 1036 N N . PHE A 1 143 ? -1.464 4.240 3.468 1.00 94.38 143 PHE A N 1
ATOM 1037 C CA . PHE A 1 143 ? -0.985 5.608 3.342 1.00 94.38 143 PHE A CA 1
ATOM 1038 C C . PHE A 1 143 ? 0.538 5.679 3.293 1.00 94.38 143 PHE A C 1
ATOM 1040 O O . PHE A 1 143 ? 1.238 4.844 3.869 1.00 94.38 143 PHE A O 1
ATOM 1047 N N . LEU A 1 144 ? 1.018 6.748 2.670 1.00 91.50 144 LEU A N 1
ATOM 1048 C CA . LEU A 1 144 ? 2.384 7.232 2.703 1.00 91.50 144 LEU A CA 1
ATOM 1049 C C . LEU A 1 144 ? 2.367 8.684 3.192 1.00 91.50 144 LEU A C 1
ATOM 1051 O O . LEU A 1 144 ? 1.703 9.532 2.599 1.00 91.50 144 LEU A O 1
ATOM 1055 N N . SER A 1 145 ? 3.083 8.989 4.272 1.00 91.44 145 SER A N 1
ATOM 1056 C CA . SER A 1 145 ? 3.333 10.379 4.678 1.00 91.44 145 SER A CA 1
ATOM 1057 C C . SER A 1 145 ? 4.756 10.785 4.333 1.00 91.44 145 SER A C 1
ATOM 1059 O O . SER A 1 145 ? 5.684 10.014 4.580 1.00 91.44 145 SER A O 1
ATOM 1061 N N . THR A 1 146 ? 4.918 12.003 3.825 1.00 87.94 146 THR A N 1
ATOM 1062 C CA . THR A 1 146 ? 6.205 12.551 3.377 1.00 87.94 146 THR A CA 1
ATOM 1063 C C . THR A 1 146 ? 6.743 13.572 4.386 1.00 87.94 146 THR A C 1
ATOM 1065 O O . THR A 1 146 ? 5.963 14.178 5.135 1.00 87.94 146 THR A O 1
ATOM 1068 N N . PRO A 1 147 ? 8.063 13.835 4.422 1.00 84.25 147 PRO A N 1
ATOM 1069 C CA . PRO A 1 147 ? 8.640 14.859 5.299 1.00 84.25 147 PRO A CA 1
ATOM 1070 C C . PRO A 1 147 ? 8.170 16.286 4.983 1.00 84.25 147 PRO A C 1
ATOM 1072 O O . PRO A 1 147 ? 8.359 17.190 5.798 1.00 84.25 147 PRO A O 1
ATOM 1075 N N . GLU A 1 148 ? 7.541 16.511 3.829 1.00 85.69 148 GLU A N 1
ATOM 1076 C CA . GLU A 1 148 ? 6.961 17.808 3.465 1.00 85.69 148 GLU A CA 1
ATOM 1077 C C . GLU A 1 148 ? 5.564 18.023 4.067 1.00 85.69 148 GLU A C 1
ATOM 1079 O O . GLU A 1 148 ? 4.979 19.093 3.895 1.00 85.69 148 GLU A O 1
ATOM 1084 N N . GLY A 1 149 ? 5.044 17.038 4.804 1.00 89.25 149 GLY A N 1
ATOM 1085 C CA . GLY A 1 149 ? 3.757 17.112 5.493 1.00 89.25 149 GLY A CA 1
ATOM 1086 C C . GLY A 1 149 ? 2.568 16.668 4.645 1.00 89.25 149 GLY A C 1
ATOM 1087 O O . GLY A 1 149 ? 1.427 16.889 5.053 1.00 89.25 149 GLY A O 1
ATOM 1088 N N . TYR A 1 150 ? 2.810 16.047 3.488 1.00 90.50 150 TYR A N 1
ATOM 1089 C CA . TYR A 1 150 ? 1.754 15.417 2.702 1.00 90.50 150 TYR A CA 1
ATOM 1090 C C . TYR A 1 150 ? 1.432 14.031 3.245 1.00 90.50 150 TYR A C 1
ATOM 1092 O O . TYR A 1 150 ? 2.307 13.328 3.750 1.00 90.50 150 TYR A O 1
ATOM 1100 N N . VAL A 1 151 ? 0.164 13.645 3.112 1.00 93.12 151 VAL A N 1
ATOM 1101 C CA . VAL A 1 151 ? -0.277 12.266 3.295 1.00 93.12 151 VAL A CA 1
ATOM 1102 C C . VAL A 1 151 ? -1.012 11.849 2.036 1.00 93.12 151 VAL A C 1
ATOM 1104 O O . VAL A 1 151 ? -2.054 12.416 1.712 1.00 93.12 151 VAL A O 1
ATOM 1107 N N . PHE A 1 152 ? -0.445 10.869 1.350 1.00 91.81 152 PHE A N 1
ATOM 1108 C CA . PHE A 1 152 ? -1.042 10.201 0.210 1.00 91.81 152 PHE A CA 1
ATOM 1109 C C . PHE A 1 152 ? -1.638 8.885 0.680 1.00 91.81 152 PHE A C 1
ATOM 1111 O O . PHE A 1 152 ? -1.024 8.149 1.444 1.00 91.81 152 PHE A O 1
ATOM 1118 N N . THR A 1 153 ? -2.849 8.594 0.252 1.00 93.94 153 THR A N 1
ATOM 1119 C CA . THR A 1 153 ? -3.611 7.406 0.615 1.00 93.94 153 THR A CA 1
ATOM 1120 C C . THR A 1 153 ? -3.968 6.623 -0.640 1.00 93.94 153 THR A C 1
ATOM 1122 O O . THR A 1 153 ? -3.986 7.185 -1.738 1.00 93.94 153 THR A O 1
ATOM 1125 N N . SER A 1 154 ? -4.258 5.336 -0.463 1.00 92.06 154 SER A N 1
ATOM 1126 C CA . SER A 1 154 ? -4.739 4.448 -1.522 1.00 92.06 154 SER A CA 1
ATOM 1127 C C . SER A 1 154 ? -6.090 4.875 -2.100 1.00 92.06 154 SER A C 1
ATOM 1129 O O . SER A 1 154 ? -6.410 4.506 -3.218 1.00 92.06 154 SER A O 1
ATOM 1131 N N . ASP A 1 155 ? -6.890 5.651 -1.363 1.00 92.25 155 ASP A N 1
ATOM 1132 C CA . ASP A 1 155 ? -8.114 6.255 -1.887 1.00 92.25 155 ASP A CA 1
ATOM 1133 C C . ASP A 1 155 ? -7.850 7.713 -2.316 1.00 92.25 155 ASP A C 1
ATOM 1135 O O . ASP A 1 155 ? -7.717 8.596 -1.458 1.00 92.25 155 ASP A O 1
ATOM 1139 N N . PRO A 1 156 ? -7.832 8.021 -3.627 1.00 89.31 156 PRO A N 1
ATOM 1140 C CA . PRO A 1 156 ? -7.555 9.369 -4.116 1.00 89.31 156 PRO A CA 1
ATOM 1141 C C . PRO A 1 156 ? -8.555 10.423 -3.616 1.00 89.31 156 PRO A C 1
ATOM 1143 O O . PRO A 1 156 ? -8.224 11.612 -3.590 1.00 89.31 156 PRO A O 1
ATOM 1146 N N . ALA A 1 157 ? -9.748 10.031 -3.148 1.00 90.12 157 ALA A N 1
ATOM 1147 C CA . ALA A 1 157 ? -10.707 10.955 -2.542 1.00 90.12 157 ALA A CA 1
ATOM 1148 C C . ALA A 1 157 ? -10.181 11.614 -1.253 1.00 90.12 157 ALA A C 1
ATOM 1150 O O . ALA A 1 157 ? -10.646 12.699 -0.890 1.00 90.12 157 ALA A O 1
ATOM 1151 N N . HIS A 1 158 ? -9.200 11.003 -0.581 1.00 90.56 158 HIS A N 1
ATOM 1152 C CA . HIS A 1 158 ? -8.558 11.552 0.616 1.00 90.56 158 HIS A CA 1
ATOM 1153 C C . HIS A 1 158 ? -7.231 12.271 0.322 1.00 90.56 158 HIS A C 1
ATOM 1155 O O . HIS A 1 158 ? -6.652 12.878 1.227 1.00 90.56 158 HIS A O 1
ATOM 1161 N N . ASN A 1 159 ? -6.775 12.295 -0.934 1.00 90.00 159 ASN A N 1
ATOM 1162 C CA . ASN A 1 159 ? -5.526 12.946 -1.342 1.00 90.00 159 ASN A CA 1
ATOM 1163 C C . ASN A 1 159 ? -5.759 14.435 -1.607 1.00 90.00 159 ASN A C 1
ATOM 1165 O O . ASN A 1 159 ? -5.636 14.920 -2.722 1.00 90.00 159 ASN A O 1
ATOM 1169 N N . SER A 1 160 ? -6.112 15.206 -0.576 1.00 86.75 160 SER A N 1
ATOM 1170 C CA . SER A 1 160 ? -6.595 16.591 -0.734 1.00 86.75 160 SER A CA 1
ATOM 1171 C C . SER A 1 160 ? -5.602 17.579 -1.363 1.00 86.75 160 SER A C 1
ATOM 1173 O O . SER A 1 160 ? -5.989 18.699 -1.694 1.00 86.75 160 SER A O 1
ATOM 1175 N N . ALA A 1 161 ? -4.323 17.216 -1.471 1.00 85.38 161 ALA A N 1
ATOM 1176 C CA . ALA A 1 161 ? -3.294 18.096 -2.011 1.00 85.38 161 ALA A CA 1
ATOM 1177 C C . ALA A 1 161 ? -3.356 18.221 -3.547 1.00 85.38 161 ALA A C 1
ATOM 1179 O O . ALA A 1 161 ? -3.087 19.300 -4.079 1.00 85.38 161 ALA A O 1
ATOM 1180 N N . ASP A 1 162 ? -3.756 17.160 -4.252 1.00 82.44 162 ASP A N 1
ATOM 1181 C CA . ASP A 1 162 ? -3.890 17.132 -5.717 1.00 82.44 162 ASP A CA 1
ATOM 1182 C C . ASP A 1 162 ? -5.031 16.234 -6.243 1.00 82.44 162 ASP A C 1
ATOM 1184 O O . ASP A 1 162 ? -5.384 16.327 -7.420 1.00 82.44 162 ASP A O 1
ATOM 1188 N N . GLY A 1 163 ? -5.654 15.424 -5.387 1.00 85.25 163 GLY A N 1
ATOM 1189 C CA . GLY A 1 163 ? -6.726 14.487 -5.726 1.00 85.25 163 GLY A CA 1
ATOM 1190 C C . GLY A 1 163 ? -6.273 13.354 -6.641 1.00 85.25 163 GLY A C 1
ATOM 1191 O O . GLY A 1 163 ? -7.113 12.743 -7.304 1.00 85.25 163 GLY A O 1
ATOM 1192 N N . ALA A 1 164 ? -4.963 13.130 -6.750 1.00 84.62 164 ALA A N 1
ATOM 1193 C CA . ALA A 1 164 ? -4.403 12.134 -7.640 1.00 84.62 164 ALA A CA 1
ATOM 1194 C C . ALA A 1 164 ? -4.316 10.765 -6.961 1.00 84.62 164 ALA A C 1
ATOM 1196 O O . ALA A 1 164 ? -4.361 10.642 -5.735 1.00 84.62 164 ALA A O 1
ATOM 1197 N N . ASP A 1 165 ? -4.200 9.731 -7.787 1.00 86.50 165 ASP A N 1
ATOM 1198 C CA . ASP A 1 165 ? -3.856 8.401 -7.316 1.00 86.50 165 ASP A CA 1
ATOM 1199 C C . ASP A 1 165 ? -2.337 8.286 -7.173 1.00 86.50 165 ASP A C 1
ATOM 1201 O O . ASP A 1 165 ? -1.584 8.519 -8.126 1.00 86.50 165 ASP A O 1
ATOM 1205 N N . HIS A 1 166 ? -1.910 7.982 -5.954 1.00 86.25 166 HIS A N 1
ATOM 1206 C CA . HIS A 1 166 ? -0.508 7.874 -5.574 1.00 86.25 166 HIS A CA 1
ATOM 1207 C C . HIS A 1 166 ? -0.093 6.439 -5.304 1.00 86.25 166 HIS A C 1
ATOM 1209 O O . HIS A 1 166 ? 1.097 6.228 -5.098 1.00 86.25 166 HIS A O 1
ATOM 1215 N N . MET A 1 167 ? -1.017 5.476 -5.278 1.00 87.94 167 MET A N 1
ATOM 1216 C CA . MET A 1 167 ? -0.703 4.078 -5.017 1.00 87.94 167 MET A CA 1
ATOM 1217 C C . MET A 1 167 ? -1.148 3.226 -6.191 1.00 87.94 167 MET A C 1
ATOM 1219 O O . MET A 1 167 ? -2.249 3.372 -6.687 1.00 87.94 167 MET A O 1
ATOM 1223 N N . TYR A 1 168 ? -0.310 2.277 -6.579 1.00 87.94 168 TYR A N 1
ATOM 1224 C CA . TYR A 1 168 ? -0.690 1.257 -7.540 1.00 87.94 168 TYR A CA 1
ATOM 1225 C C . TYR A 1 168 ? -0.371 -0.109 -6.970 1.00 87.94 168 TYR A C 1
ATOM 1227 O O . TYR A 1 168 ? 0.747 -0.341 -6.499 1.00 87.94 168 TYR A O 1
ATOM 1235 N N . ALA A 1 169 ? -1.333 -1.021 -7.022 1.00 89.50 169 ALA A N 1
ATOM 1236 C CA . ALA A 1 169 ? -1.129 -2.396 -6.589 1.00 89.50 169 ALA A CA 1
ATOM 1237 C C . ALA A 1 169 ? -0.957 -3.354 -7.775 1.00 89.50 169 ALA A C 1
ATOM 1239 O O . ALA A 1 169 ? -1.576 -3.184 -8.821 1.00 89.50 169 ALA A O 1
ATOM 1240 N N . TYR A 1 170 ? -0.140 -4.391 -7.597 1.00 90.19 170 TYR A N 1
ATOM 1241 C CA . TYR A 1 170 ? 0.134 -5.421 -8.600 1.00 90.19 170 TYR A CA 1
ATOM 1242 C C . TYR A 1 170 ? 0.032 -6.791 -7.950 1.00 90.19 170 TYR A C 1
ATOM 1244 O O . TYR A 1 170 ? 0.754 -7.070 -6.994 1.00 90.19 170 TYR A O 1
ATOM 1252 N N . GLN A 1 171 ? -0.855 -7.641 -8.455 1.00 91.75 171 GLN A N 1
ATOM 1253 C CA . GLN A 1 171 ? -1.086 -8.969 -7.894 1.00 91.75 171 GLN A CA 1
ATOM 1254 C C . GLN A 1 171 ? -0.003 -9.971 -8.311 1.00 91.75 171 GLN A C 1
ATOM 1256 O O . GLN A 1 171 ? 0.572 -9.879 -9.397 1.00 91.75 171 GLN A O 1
ATOM 1261 N N . GLY A 1 172 ? 0.247 -10.953 -7.446 1.00 90.44 172 GLY A N 1
ATOM 1262 C CA . GLY A 1 172 ? 1.154 -12.055 -7.717 1.00 90.44 172 GLY A CA 1
ATOM 1263 C C . GLY A 1 172 ? 0.761 -12.906 -8.914 1.00 90.44 172 GLY A C 1
ATOM 1264 O O . GLY A 1 172 ? -0.395 -13.281 -9.087 1.00 90.44 172 GLY A O 1
ATOM 1265 N N . THR A 1 173 ? 1.764 -13.243 -9.722 1.00 94.19 173 THR A N 1
ATOM 1266 C CA . THR A 1 173 ? 1.617 -13.990 -10.979 1.00 94.19 173 THR A CA 1
ATOM 1267 C C . THR A 1 173 ? 1.968 -15.477 -10.847 1.00 94.19 173 THR A C 1
ATOM 1269 O O . THR A 1 173 ? 1.833 -16.245 -11.797 1.00 94.19 173 THR A O 1
ATOM 1272 N N . GLY A 1 174 ? 2.465 -15.901 -9.681 1.00 95.31 174 GLY A N 1
ATOM 1273 C CA . GLY A 1 174 ? 3.046 -17.227 -9.457 1.00 95.31 174 GLY A CA 1
ATOM 1274 C C . GLY A 1 174 ? 4.523 -17.341 -9.852 1.00 95.31 174 GLY A C 1
ATOM 1275 O O . GLY A 1 174 ? 5.139 -18.378 -9.598 1.00 95.31 174 GLY A O 1
ATOM 1276 N N . ALA A 1 175 ? 5.124 -16.294 -10.424 1.00 96.06 175 ALA A N 1
ATOM 1277 C CA . ALA A 1 175 ? 6.557 -16.262 -10.696 1.00 96.06 175 ALA A CA 1
ATOM 1278 C C . ALA A 1 175 ? 7.394 -16.287 -9.414 1.00 96.06 175 ALA A C 1
ATOM 1280 O O . ALA A 1 175 ? 6.910 -16.040 -8.315 1.00 96.06 175 ALA A O 1
ATOM 1281 N N . THR A 1 176 ? 8.681 -16.599 -9.541 1.00 96.31 176 THR A N 1
ATOM 1282 C CA . THR A 1 176 ? 9.616 -16.586 -8.409 1.00 96.31 176 THR A CA 1
ATOM 1283 C C . THR A 1 176 ? 10.425 -15.297 -8.415 1.00 96.31 176 THR A C 1
ATOM 1285 O O . THR A 1 176 ? 10.990 -14.940 -9.449 1.00 96.31 176 THR A O 1
ATOM 1288 N N . PHE A 1 177 ? 10.531 -14.634 -7.262 1.00 91.25 177 PHE A N 1
ATOM 1289 C CA . PHE A 1 177 ? 11.432 -13.495 -7.099 1.00 91.25 177 PHE A CA 1
ATOM 1290 C C . PHE A 1 177 ? 12.878 -13.922 -7.378 1.00 91.25 177 PHE A C 1
ATOM 1292 O O . PHE A 1 177 ? 13.384 -14.898 -6.813 1.00 91.25 177 PHE A O 1
ATOM 1299 N N . THR A 1 1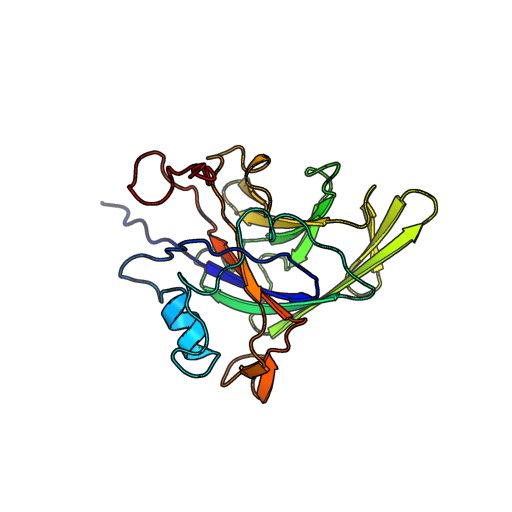78 ? 13.553 -13.194 -8.260 1.00 95.69 178 THR A N 1
ATOM 1300 C CA . THR A 1 178 ? 14.915 -13.493 -8.725 1.00 95.69 178 THR A CA 1
ATOM 1301 C C . THR A 1 178 ? 15.980 -12.826 -7.859 1.00 95.69 178 THR A C 1
ATOM 1303 O O . THR A 1 178 ? 17.122 -13.288 -7.833 1.00 95.69 178 THR A O 1
ATOM 1306 N N . SER A 1 179 ? 15.618 -11.768 -7.127 1.00 89.56 179 SER A N 1
ATOM 1307 C CA . SER A 1 179 ? 16.519 -11.005 -6.265 1.00 89.56 179 SER A CA 1
ATOM 1308 C C . SER A 1 179 ? 15.784 -10.378 -5.065 1.00 89.56 179 SER A C 1
ATOM 1310 O O . SER A 1 179 ? 14.578 -10.558 -4.891 1.00 89.56 179 SER A O 1
ATOM 1312 N N . GLY A 1 180 ? 16.529 -9.666 -4.212 1.00 85.50 180 GLY A N 1
ATOM 1313 C CA . GLY A 1 180 ? 15.984 -8.946 -3.061 1.00 85.50 180 GLY A CA 1
ATOM 1314 C C . GLY A 1 180 ? 15.634 -9.833 -1.856 1.00 85.50 180 GLY A C 1
ATOM 1315 O O . GLY A 1 180 ? 15.981 -11.016 -1.824 1.00 85.50 180 GLY A O 1
ATOM 1316 N N . PRO A 1 181 ? 14.949 -9.270 -0.844 1.00 79.31 181 PRO A N 1
ATOM 1317 C CA . PRO A 1 181 ? 14.624 -9.971 0.404 1.00 79.31 181 PRO A CA 1
ATOM 1318 C C . PRO A 1 181 ? 13.741 -11.210 0.228 1.00 79.31 181 PRO A C 1
ATOM 1320 O O . PRO A 1 181 ? 13.767 -12.108 1.064 1.00 79.31 181 PRO A O 1
ATOM 1323 N N . LEU A 1 182 ? 12.970 -11.262 -0.861 1.00 84.62 182 LEU A N 1
ATOM 1324 C CA . LEU A 1 182 ? 12.079 -12.375 -1.180 1.00 84.62 182 LEU A CA 1
ATOM 1325 C C . LEU A 1 182 ? 12.671 -13.347 -2.210 1.00 84.62 182 LEU A C 1
ATOM 1327 O O . LEU A 1 182 ? 11.943 -14.212 -2.691 1.00 84.62 182 LEU A O 1
ATOM 1331 N N . ALA A 1 183 ? 13.961 -13.248 -2.556 1.00 91.62 183 ALA A N 1
ATOM 1332 C CA . ALA A 1 183 ? 14.586 -14.116 -3.556 1.00 91.62 183 ALA A CA 1
ATOM 1333 C C . ALA A 1 183 ? 14.280 -15.607 -3.311 1.00 91.62 183 ALA A C 1
ATOM 1335 O O . ALA A 1 183 ? 14.318 -16.090 -2.179 1.00 91.62 183 ALA A O 1
ATOM 1336 N N . ALA A 1 184 ? 13.984 -16.335 -4.390 1.00 93.31 184 ALA A N 1
ATOM 1337 C CA . ALA A 1 184 ? 13.527 -17.730 -4.386 1.00 93.31 184 ALA A CA 1
ATOM 1338 C C . ALA A 1 184 ? 12.133 -17.984 -3.767 1.00 93.31 184 ALA A C 1
ATOM 1340 O O . ALA A 1 184 ? 11.708 -19.138 -3.687 1.00 93.31 184 ALA A O 1
ATOM 1341 N N . THR A 1 185 ? 11.392 -16.941 -3.386 1.00 91.81 185 THR A N 1
ATOM 1342 C CA . THR A 1 185 ? 9.990 -17.047 -2.948 1.00 91.81 185 THR A CA 1
ATOM 1343 C C . THR A 1 185 ? 9.046 -16.899 -4.140 1.00 91.81 185 THR A C 1
ATOM 1345 O O . THR A 1 185 ? 9.292 -16.104 -5.047 1.00 91.81 185 THR A O 1
ATOM 1348 N N . SER A 1 186 ? 7.947 -17.656 -4.140 1.00 94.00 186 SER A N 1
ATOM 1349 C CA . SER A 1 186 ? 6.875 -17.507 -5.129 1.00 94.00 186 SER A CA 1
ATOM 1350 C C . SER A 1 186 ? 6.074 -16.232 -4.854 1.00 94.00 186 SER A C 1
ATOM 1352 O O . SER A 1 186 ? 5.544 -16.067 -3.756 1.00 94.00 186 SER A O 1
ATOM 1354 N N . PHE A 1 187 ? 5.922 -15.378 -5.862 1.00 92.81 187 PHE A N 1
ATOM 1355 C CA . PHE A 1 187 ? 5.006 -14.243 -5.877 1.00 92.81 187 PHE A CA 1
ATOM 1356 C C . PHE A 1 187 ? 3.571 -14.751 -6.076 1.00 92.81 187 PHE A C 1
ATOM 1358 O O . PHE A 1 187 ? 3.026 -14.738 -7.176 1.00 92.81 187 PHE A O 1
ATOM 1365 N N . ALA A 1 188 ? 3.007 -15.331 -5.018 1.00 89.56 188 ALA A N 1
ATOM 1366 C CA . ALA A 1 188 ? 1.709 -16.002 -5.045 1.00 89.56 188 ALA A CA 1
ATOM 1367 C C . ALA A 1 188 ? 0.552 -15.025 -5.310 1.00 89.56 188 ALA A C 1
ATOM 1369 O O . ALA A 1 188 ? 0.640 -13.866 -4.932 1.00 89.56 188 ALA A O 1
ATOM 1370 N N . GLU A 1 189 ? -0.569 -15.508 -5.854 1.00 88.44 189 GLU A N 1
ATOM 1371 C CA . GLU A 1 189 ? -1.770 -14.699 -6.160 1.00 88.44 189 GLU A CA 1
ATOM 1372 C C . GLU A 1 189 ? -2.336 -13.926 -4.955 1.00 88.44 189 GLU A C 1
ATOM 1374 O O . GLU A 1 189 ? -3.044 -12.937 -5.119 1.00 88.44 189 GLU A O 1
ATOM 1379 N N . SER A 1 190 ? -2.030 -14.367 -3.732 1.00 83.38 190 SER A N 1
ATOM 1380 C CA . SER A 1 190 ? -2.411 -13.675 -2.501 1.00 83.38 190 SER A CA 1
ATOM 1381 C C . SER A 1 190 ? -1.455 -12.547 -2.104 1.00 83.38 190 SER A C 1
ATOM 1383 O O . SER A 1 190 ? -1.698 -11.908 -1.091 1.00 83.38 190 SER A O 1
ATOM 1385 N N . MET A 1 191 ? -0.345 -12.344 -2.815 1.00 87.12 191 MET A N 1
ATOM 1386 C CA . MET A 1 191 ? 0.636 -11.283 -2.577 1.00 87.12 191 MET A CA 1
ATOM 1387 C C . MET A 1 191 ? 0.404 -10.123 -3.542 1.00 87.12 191 MET A C 1
ATOM 1389 O O . MET A 1 191 ? 0.049 -10.332 -4.700 1.00 87.12 191 MET A O 1
ATOM 1393 N N . TYR A 1 192 ? 0.675 -8.907 -3.080 1.00 90.19 192 TYR A N 1
ATOM 1394 C CA . TYR A 1 192 ? 0.519 -7.688 -3.866 1.00 90.19 192 TYR A CA 1
ATOM 1395 C C . TYR A 1 192 ? 1.721 -6.789 -3.691 1.00 90.19 192 TYR A C 1
ATOM 1397 O O . TYR A 1 192 ? 1.993 -6.426 -2.559 1.00 90.19 192 TYR A O 1
ATOM 1405 N N . LEU A 1 193 ? 2.389 -6.383 -4.767 1.00 90.50 193 LEU A N 1
ATOM 1406 C CA . LEU A 1 193 ? 3.347 -5.276 -4.728 1.00 90.50 193 LEU A CA 1
ATOM 1407 C C . LEU A 1 193 ? 2.564 -3.956 -4.723 1.00 90.50 193 LEU A C 1
ATOM 1409 O O . LEU A 1 193 ? 1.736 -3.741 -5.600 1.00 90.50 193 LEU A O 1
ATOM 1413 N N . LEU A 1 194 ? 2.817 -3.083 -3.755 1.00 89.06 194 LEU A N 1
ATOM 1414 C CA . LEU A 1 194 ? 2.212 -1.759 -3.619 1.00 89.06 194 LEU A CA 1
ATOM 1415 C C . LEU A 1 194 ? 3.260 -0.709 -3.936 1.00 89.06 194 LEU A C 1
ATOM 1417 O O . LEU A 1 194 ? 4.248 -0.635 -3.217 1.00 89.06 194 LEU A O 1
ATOM 1421 N N . ALA A 1 195 ? 3.040 0.096 -4.965 1.00 86.44 195 ALA A N 1
ATOM 1422 C CA . ALA A 1 195 ? 3.963 1.108 -5.449 1.00 86.44 195 ALA A CA 1
ATOM 1423 C C . ALA A 1 195 ? 3.406 2.514 -5.175 1.00 86.44 195 ALA A C 1
ATOM 1425 O O . ALA A 1 195 ? 2.375 2.867 -5.745 1.00 86.44 195 ALA A O 1
ATOM 1426 N N . PHE A 1 196 ? 4.072 3.311 -4.331 1.00 85.06 196 PHE A N 1
ATOM 1427 C CA . PHE A 1 196 ? 3.661 4.692 -4.030 1.00 85.06 196 PHE A CA 1
ATOM 1428 C C . PHE A 1 196 ? 4.524 5.757 -4.724 1.00 85.06 196 PHE A C 1
ATOM 1430 O O . PHE A 1 196 ? 5.751 5.662 -4.683 1.00 85.06 196 PHE A O 1
ATOM 1437 N N . GLU A 1 197 ? 3.888 6.803 -5.264 1.00 82.38 197 GLU A N 1
ATOM 1438 C CA . GLU A 1 197 ? 4.525 8.075 -5.650 1.00 82.38 197 GLU A CA 1
ATOM 1439 C C . GLU A 1 197 ? 4.499 9.041 -4.459 1.00 82.38 197 GLU A C 1
ATOM 1441 O O . GLU A 1 197 ? 3.435 9.440 -3.976 1.00 82.38 197 GLU A O 1
ATOM 1446 N N . ASP A 1 198 ? 5.680 9.449 -4.002 1.00 78.00 198 ASP A N 1
ATOM 1447 C CA . ASP A 1 198 ? 5.859 10.220 -2.770 1.00 78.00 198 ASP A CA 1
ATOM 1448 C C . ASP A 1 198 ? 5.807 11.737 -2.960 1.00 78.00 198 ASP A C 1
ATOM 1450 O O . ASP A 1 198 ? 6.178 12.494 -2.063 1.00 78.00 198 ASP A O 1
ATOM 1454 N N . LEU A 1 199 ? 5.343 12.218 -4.114 1.00 78.44 199 LEU A N 1
ATOM 1455 C CA . LEU A 1 199 ? 5.367 13.636 -4.436 1.00 78.44 199 LEU A CA 1
ATOM 1456 C C . LEU A 1 199 ? 4.098 14.106 -5.119 1.00 78.44 199 LEU A C 1
ATOM 1458 O O . LEU A 1 199 ? 3.497 13.400 -5.919 1.00 78.44 199 LEU A O 1
ATOM 1462 N N . LEU A 1 200 ? 3.771 15.381 -4.880 1.00 81.88 200 LEU A N 1
ATOM 1463 C CA . LEU A 1 200 ? 2.642 16.024 -5.538 1.00 81.88 200 LEU A CA 1
ATOM 1464 C C . LEU A 1 200 ? 2.723 15.893 -7.049 1.00 81.88 200 LEU A C 1
ATOM 1466 O O . LEU A 1 200 ? 3.776 16.119 -7.673 1.00 81.88 200 LEU A O 1
ATOM 1470 N N . ILE A 1 201 ? 1.555 15.650 -7.607 1.00 73.31 201 ILE A N 1
ATOM 1471 C CA . ILE A 1 201 ? 1.304 15.491 -9.017 1.00 73.31 201 ILE A CA 1
ATOM 1472 C C . ILE A 1 201 ? 0.849 16.851 -9.577 1.00 73.31 201 ILE A C 1
ATOM 1474 O O . ILE A 1 201 ? -0.236 17.341 -9.252 1.00 73.31 201 ILE A O 1
ATOM 1478 N N . PRO A 1 202 ? 1.677 17.542 -10.392 1.00 60.16 202 PRO A N 1
ATOM 1479 C CA . PRO A 1 202 ? 1.337 18.879 -10.863 1.00 60.16 202 PRO A CA 1
ATOM 1480 C C . PRO A 1 202 ? 0.117 18.856 -11.790 1.00 60.16 202 PRO A C 1
ATOM 1482 O O . PRO A 1 202 ? 0.135 18.217 -12.844 1.00 60.16 202 PRO A O 1
ATOM 1485 N N . GLN A 1 203 ? -0.909 19.631 -11.439 1.00 48.44 203 GLN A N 1
ATOM 1486 C CA . GLN A 1 203 ? -2.101 19.835 -12.261 1.00 48.44 203 GLN A CA 1
ATOM 1487 C C . GLN A 1 203 ? -1.701 20.359 -13.658 1.00 48.44 203 GLN A C 1
ATOM 1489 O O . GLN A 1 203 ? -1.160 21.459 -13.779 1.00 48.44 203 GLN A O 1
ATOM 1494 N N . GLY A 1 204 ? -1.952 19.582 -14.720 1.00 41.75 204 GLY A N 1
ATOM 1495 C CA . GLY A 1 204 ? -1.754 20.016 -16.115 1.00 41.75 204 GLY A CA 1
ATOM 1496 C C . GLY A 1 204 ? -0.597 19.378 -16.898 1.00 41.75 204 GLY A C 1
ATOM 1497 O O . GLY A 1 204 ? -0.342 19.794 -18.030 1.00 41.75 204 GLY A O 1
ATOM 1498 N N . ARG A 1 205 ? 0.085 18.353 -16.372 1.00 42.03 205 ARG A N 1
ATOM 1499 C CA . ARG A 1 205 ? 0.883 17.442 -17.215 1.00 42.03 205 ARG A CA 1
ATOM 1500 C C . ARG A 1 205 ? -0.064 16.419 -17.878 1.00 42.03 205 ARG A C 1
ATOM 1502 O O . ARG A 1 205 ? -0.998 15.978 -17.220 1.00 42.03 205 ARG A O 1
ATOM 1509 N N . PRO A 1 206 ? 0.157 15.984 -19.136 1.00 42.19 206 PRO A N 1
ATOM 1510 C CA . PRO A 1 206 ? -0.626 14.899 -19.748 1.00 42.19 206 PRO A CA 1
ATOM 1511 C C . PRO A 1 206 ? -0.503 13.530 -19.058 1.00 42.19 206 PRO A C 1
ATOM 1513 O O . PRO A 1 206 ? -1.103 12.571 -19.522 1.00 42.19 206 PRO A O 1
ATOM 1516 N N . GLY A 1 207 ? 0.254 13.419 -17.969 1.00 43.50 207 GLY A N 1
ATOM 1517 C CA . GLY A 1 207 ? 0.046 12.374 -16.981 1.00 43.50 207 GLY A CA 1
ATOM 1518 C C . GLY A 1 207 ? -0.614 13.027 -15.781 1.00 43.50 207 GLY A C 1
ATOM 1519 O O . GLY A 1 207 ? 0.034 13.866 -15.160 1.00 43.50 207 GLY A O 1
ATOM 1520 N N . LEU A 1 208 ? -1.841 12.591 -15.467 1.00 44.62 208 LEU A N 1
ATOM 1521 C CA . LEU A 1 208 ? -2.543 12.787 -14.186 1.00 44.62 208 LEU A CA 1
ATOM 1522 C C . LEU A 1 208 ? -3.647 13.870 -14.130 1.00 44.62 208 LEU A C 1
ATOM 1524 O O . LEU A 1 208 ? -3.948 14.405 -13.069 1.00 44.62 208 LEU A O 1
ATOM 1528 N N . SER A 1 209 ? -4.328 14.145 -15.252 1.00 33.25 209 SER A N 1
ATOM 1529 C CA . SER A 1 209 ? -5.620 14.870 -15.266 1.00 33.25 209 SER A CA 1
ATOM 1530 C C . SER A 1 209 ? -6.814 14.069 -15.812 1.00 33.25 209 SER A C 1
ATOM 1532 O O . SER A 1 209 ? -7.859 14.641 -16.124 1.00 33.25 209 SER A O 1
ATOM 1534 N N . GLY A 1 210 ? -6.710 12.741 -15.887 1.00 31.64 210 GLY A N 1
ATOM 1535 C CA . GLY A 1 210 ? -7.891 11.877 -15.869 1.00 31.64 210 GLY A CA 1
ATOM 1536 C C . GLY A 1 210 ? -8.103 11.470 -14.417 1.00 31.64 210 GLY A C 1
ATOM 1537 O O . GLY A 1 210 ? -7.316 10.709 -13.886 1.00 31.64 210 GLY A O 1
ATOM 1538 N N . LEU A 1 211 ? -9.111 11.954 -13.695 1.00 29.03 211 LEU A N 1
ATOM 1539 C CA . LEU A 1 211 ? -10.407 11.282 -13.740 1.00 29.03 211 LEU A CA 1
ATOM 1540 C C . LEU A 1 211 ? -10.266 9.899 -14.389 1.00 29.03 211 LEU A C 1
ATOM 1542 O O . LEU A 1 211 ? -10.366 9.778 -15.611 1.00 29.03 211 LEU A O 1
ATOM 1546 N N . CYS A 1 212 ? -10.082 8.868 -13.566 1.00 28.58 212 CYS A N 1
ATOM 1547 C CA . CYS A 1 212 ? -10.609 7.545 -13.868 1.00 28.58 212 CYS A CA 1
ATOM 1548 C C . CYS A 1 212 ? -12.137 7.694 -14.010 1.00 28.58 212 CYS A C 1
ATOM 1550 O O . CYS A 1 212 ? -12.924 7.419 -13.111 1.00 28.58 212 CYS A O 1
ATOM 1552 N N . ARG A 1 213 ? -12.577 8.297 -15.118 1.00 22.39 213 ARG A N 1
ATOM 1553 C CA . ARG A 1 213 ? -13.952 8.237 -15.580 1.00 22.39 213 ARG A CA 1
ATOM 1554 C C . ARG A 1 213 ? -14.010 6.997 -16.436 1.00 22.39 213 ARG A C 1
ATOM 1556 O O . ARG A 1 213 ? -13.456 6.976 -17.532 1.00 22.39 213 ARG A O 1
ATOM 1563 N N . ILE A 1 214 ? -14.745 6.012 -15.938 1.00 25.12 214 ILE A N 1
ATOM 1564 C CA . ILE A 1 214 ? -15.445 5.039 -16.765 1.00 25.12 214 ILE A CA 1
ATOM 1565 C C . ILE A 1 214 ? -16.136 5.836 -17.878 1.00 25.12 214 ILE A C 1
ATOM 1567 O O . ILE A 1 214 ? -17.135 6.526 -17.660 1.00 25.12 214 ILE A O 1
ATOM 1571 N N . GLY A 1 215 ? -15.554 5.806 -19.073 1.00 22.06 215 GLY A N 1
ATOM 1572 C CA . GLY A 1 215 ? -16.264 6.177 -20.279 1.00 22.06 215 GLY A CA 1
ATOM 1573 C C . GLY A 1 215 ? -17.326 5.113 -20.492 1.00 22.06 215 GLY A C 1
ATOM 1574 O O . GLY A 1 215 ? -16.998 3.995 -20.876 1.00 22.06 215 GLY A O 1
ATOM 1575 N N . GLN A 1 216 ? -18.588 5.454 -20.216 1.00 23.53 216 GLN A N 1
ATOM 1576 C CA . GLN A 1 216 ? -19.721 4.737 -20.787 1.00 23.53 216 GLN A CA 1
ATOM 1577 C C . GLN A 1 216 ? -19.452 4.533 -22.277 1.00 23.53 216 GLN A C 1
ATOM 1579 O O . GLN A 1 216 ? -19.322 5.506 -23.021 1.00 23.53 216 GLN A O 1
ATOM 1584 N N . ILE A 1 217 ? -19.433 3.280 -22.709 1.00 22.25 217 ILE A N 1
ATOM 1585 C CA . ILE A 1 217 ? -19.695 2.942 -24.098 1.00 22.25 217 ILE A CA 1
ATOM 1586 C C . ILE A 1 217 ? -20.861 1.958 -24.061 1.00 22.25 217 ILE A C 1
ATOM 1588 O O . ILE A 1 217 ? -20.771 0.886 -23.467 1.00 22.25 217 ILE A O 1
ATOM 1592 N N . SER A 1 218 ? -21.982 2.429 -24.604 1.00 31.28 218 SER A N 1
ATOM 1593 C CA . SER A 1 218 ? -23.131 1.636 -25.041 1.00 31.28 218 SER A CA 1
ATOM 1594 C C . SER A 1 218 ? -22.726 0.556 -26.033 1.00 31.28 218 SER A C 1
ATOM 1596 O O . SER A 1 218 ? -21.923 0.916 -26.925 1.00 31.28 218 SER A O 1
#

Secondary structure (DSSP, 8-state):
---------EEEEEEE--------------TTS--HHHHHHHHSSTTSS-TTTSBPPTTTSS-EE-SSEEEEEEEEEE-TTTTT-EEEEEETTEEEEEEEEE-TT--TT-EEEEEEEEETTEEEEEETTEEEEEES-SEEEEEEE-TTS-EEESSGGG-TTT----EEEEE--SPBP-SSTTTT-B--TTEEEEEEE-S---TTSSSS----------